Protein AF-A0A8C4LN40-F1 (afdb_monomer)

Organism: Equus asinus (NCBI:txid9793)

Secondary structure (DSSP, 8-state):
-------------------------------PPPPPPPPPPTHHHHHHHHHHHHHHHHHHT------TTSTTSTTS-----------------TT--EEEEEEEEEEEETTTEEEEEEEEEESS-EEEEE-------S--EEEEEE-TTS-EEEEEE-S-HHHHHHHHHHHHHHHSTGGGT---HHHH-----SS-GGGS--HHHHHHHTT-S-SSEEEE-TTTTSSS-TTS-SSEEEETT--HHHHHHHHHHBGGG---EEEEE-TTT--EEEE-PPB--TTTT---HHHHHHHHHHHHT-TT-S-------S-HHHHHHHHHS---

Solvent-accessible surface area (backbone atoms only — not comparable to full-atom values): 21117 Å² total; per-residue (Å²): 133,88,80,91,87,81,93,87,83,90,82,85,90,87,90,85,87,83,87,90,84,83,88,84,90,85,87,87,83,89,83,86,84,84,87,80,86,81,82,85,72,83,66,63,61,62,56,52,51,54,53,51,55,54,54,52,56,59,56,70,76,70,79,79,91,79,79,95,73,77,85,75,70,77,88,77,72,78,91,70,78,97,69,86,76,76,76,80,72,76,91,67,57,55,76,52,46,83,74,46,77,42,72,66,30,27,41,53,40,96,89,73,51,53,32,26,16,38,37,38,34,33,54,79,52,77,48,77,46,80,57,72,74,58,78,93,65,101,67,60,48,71,51,77,46,82,46,97,82,83,45,74,48,40,38,32,30,70,82,51,75,80,60,55,56,58,51,55,51,52,47,53,44,44,76,36,20,69,87,61,81,38,78,60,49,80,78,57,54,64,77,85,67,100,67,67,73,89,67,74,73,50,74,69,62,55,38,41,76,56,62,43,62,51,88,46,34,35,79,37,61,83,26,57,83,27,75,60,21,77,88,51,66,40,66,47,35,40,48,51,87,67,48,70,75,44,51,55,54,26,14,74,39,14,54,77,23,32,43,75,30,59,76,47,55,38,88,84,67,47,53,65,46,63,49,59,46,60,70,65,34,25,70,78,68,52,81,54,73,47,42,55,49,49,54,45,46,58,30,67,49,19,89,84,46,98,70,78,87,84,83,77,89,63,55,69,72,55,49,60,46,59,32,58,42,85,77,129

InterPro domains:
  IPR010569 Myotubularin-like, phosphatase domain [PF06602] (185-323)
  IPR010569 Myotubularin-like, phosphatase domain [PS51339] (197-328)
  IPR011993 PH-like domain superfamily [G3DSA:2.30.29.30] (126-175)
  IPR029021 Protein-tyrosine phosp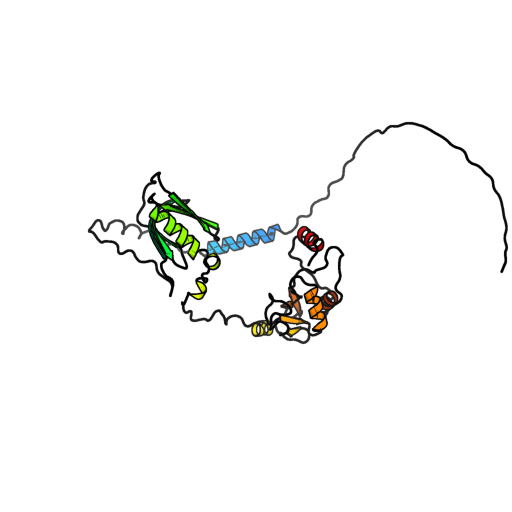hatase-like [SSF52799] (192-315)
  IPR030564 Myotubularin [PTHR10807] (99-323)

Structure (mmCIF, N/CA/C/O backbone):
data_AF-A0A8C4LN40-F1
#
_entry.id   AF-A0A8C4LN40-F1
#
loop_
_atom_site.group_PDB
_atom_site.id
_atom_site.type_symbol
_atom_site.label_atom_id
_atom_site.label_alt_id
_atom_site.label_comp_id
_atom_site.label_asym_id
_atom_site.label_entity_id
_atom_site.label_seq_id
_atom_site.pdbx_PDB_ins_code
_atom_site.Cartn_x
_atom_site.Cartn_y
_atom_site.Cartn_z
_atom_site.occupancy
_atom_site.B_iso_or_equiv
_atom_site.auth_seq_id
_atom_site.auth_comp_id
_atom_site.auth_asym_id
_atom_site.auth_atom_id
_atom_site.pdbx_PDB_model_num
ATOM 1 N N . ALA A 1 1 ? 69.880 31.088 -25.913 1.00 33.72 1 ALA A N 1
ATOM 2 C CA . ALA A 1 1 ? 70.115 31.655 -27.256 1.00 33.72 1 ALA A CA 1
ATOM 3 C C . ALA A 1 1 ? 68.821 32.353 -27.669 1.00 33.72 1 ALA A C 1
ATOM 5 O O . ALA A 1 1 ? 67.781 31.724 -27.558 1.00 33.72 1 ALA A O 1
ATOM 6 N N . GLU A 1 2 ? 68.762 33.684 -27.784 1.00 29.50 2 GLU A N 1
ATOM 7 C CA . GLU A 1 2 ? 69.294 34.508 -28.899 1.00 29.50 2 GLU A CA 1
ATOM 8 C C . GLU A 1 2 ? 68.585 34.209 -30.239 1.00 29.50 2 GLU A C 1
ATOM 10 O O . GLU A 1 2 ? 68.471 33.042 -30.584 1.00 29.50 2 GLU A O 1
ATOM 15 N N . ARG A 1 3 ? 68.104 35.178 -31.043 1.00 29.41 3 ARG A N 1
ATOM 16 C CA . ARG A 1 3 ? 68.112 36.662 -30.959 1.00 29.41 3 ARG A CA 1
ATOM 17 C C . ARG A 1 3 ? 66.987 37.279 -31.833 1.00 29.41 3 ARG A C 1
ATOM 19 O O . ARG A 1 3 ? 66.613 36.678 -32.827 1.00 29.41 3 ARG A O 1
ATOM 26 N N . ALA A 1 4 ? 66.513 38.466 -31.414 1.00 33.53 4 ALA A N 1
ATOM 27 C CA . ALA A 1 4 ? 66.226 39.746 -32.123 1.00 33.53 4 ALA A CA 1
ATOM 28 C C . ALA A 1 4 ? 66.000 39.795 -33.671 1.00 33.53 4 ALA A C 1
ATOM 30 O O . ALA A 1 4 ? 66.519 38.962 -34.393 1.00 33.53 4 ALA A O 1
ATOM 31 N N . ALA A 1 5 ? 65.334 40.794 -34.288 1.00 34.41 5 ALA A N 1
ATOM 32 C CA . ALA A 1 5 ? 64.991 42.191 -33.920 1.00 34.41 5 ALA A CA 1
ATOM 33 C C . ALA A 1 5 ? 63.772 42.712 -34.759 1.00 34.41 5 ALA A C 1
ATOM 35 O O . ALA A 1 5 ? 63.365 42.018 -35.681 1.00 34.41 5 ALA A O 1
ATOM 36 N N . GLY A 1 6 ? 63.169 43.906 -34.577 1.00 28.23 6 GLY A N 1
ATOM 37 C CA . GLY A 1 6 ? 63.338 44.987 -33.581 1.00 28.23 6 GLY A CA 1
ATOM 38 C C . GLY A 1 6 ? 62.654 46.331 -33.976 1.00 28.23 6 GLY A C 1
ATOM 39 O O . GLY A 1 6 ? 62.064 46.409 -35.044 1.00 28.23 6 GLY A O 1
ATOM 40 N N . ALA A 1 7 ? 62.826 47.382 -33.138 1.00 33.41 7 ALA A N 1
ATOM 41 C CA . ALA A 1 7 ? 62.554 48.838 -33.362 1.00 33.41 7 ALA A CA 1
ATOM 42 C C . ALA A 1 7 ? 61.088 49.298 -33.655 1.00 33.41 7 ALA A C 1
ATOM 44 O O . ALA A 1 7 ? 60.352 48.582 -34.306 1.00 33.41 7 ALA A O 1
ATOM 45 N N . ARG A 1 8 ? 60.551 50.489 -33.289 1.00 32.75 8 ARG A N 1
ATOM 46 C CA . ARG A 1 8 ? 60.897 51.725 -32.504 1.00 32.75 8 ARG A CA 1
ATOM 47 C C . ARG A 1 8 ? 59.578 52.584 -32.393 1.00 32.75 8 ARG A C 1
ATOM 49 O O . ARG A 1 8 ? 58.646 52.264 -33.111 1.00 32.75 8 ARG A O 1
ATOM 56 N N . ALA A 1 9 ? 59.365 53.687 -31.640 1.00 32.75 9 ALA A N 1
ATOM 57 C CA . ALA A 1 9 ? 60.050 54.389 -30.531 1.00 32.75 9 ALA A CA 1
ATOM 58 C C . ALA A 1 9 ? 59.203 55.562 -29.919 1.00 32.75 9 ALA A C 1
ATOM 60 O O . ALA A 1 9 ? 58.767 56.418 -30.676 1.00 32.75 9 ALA A O 1
ATOM 61 N N . ARG A 1 10 ? 59.206 55.720 -28.571 1.00 34.06 10 ARG A N 1
ATOM 62 C CA . ARG A 1 10 ? 58.998 56.972 -27.752 1.00 34.06 10 ARG A CA 1
ATOM 63 C C . ARG A 1 10 ? 57.575 57.601 -27.655 1.00 34.06 10 ARG A C 1
ATOM 65 O O . ARG A 1 10 ? 56.869 57.648 -28.645 1.00 34.06 10 ARG A O 1
ATOM 72 N N . GLY A 1 11 ? 57.140 58.187 -26.516 1.00 28.42 11 GLY A N 1
ATOM 73 C CA . GLY A 1 11 ? 57.722 58.239 -25.148 1.00 28.42 11 GLY A CA 1
ATOM 74 C C . GLY A 1 11 ? 57.087 59.271 -24.160 1.00 28.42 11 GLY A C 1
ATOM 75 O O . GLY A 1 11 ? 56.208 60.019 -24.561 1.00 28.42 11 GLY A O 1
ATOM 76 N N . ARG A 1 12 ? 57.636 59.354 -22.917 1.00 31.25 12 ARG A N 1
ATOM 77 C CA . ARG A 1 12 ? 57.412 60.329 -21.782 1.00 31.25 12 ARG A CA 1
ATOM 78 C C . ARG A 1 12 ? 56.063 60.225 -21.004 1.00 31.25 12 ARG A C 1
ATOM 80 O O . ARG A 1 12 ? 55.017 60.221 -21.624 1.00 31.25 12 ARG A O 1
ATOM 87 N N . ARG A 1 13 ? 56.046 59.918 -19.681 1.00 30.92 13 ARG A N 1
ATOM 88 C CA . ARG A 1 13 ? 56.282 60.736 -18.431 1.00 30.92 13 ARG A CA 1
ATOM 89 C C . ARG A 1 13 ? 55.153 61.761 -18.142 1.00 30.92 13 ARG A C 1
ATOM 91 O O . ARG A 1 13 ? 54.770 62.433 -19.083 1.00 30.92 13 ARG A O 1
ATOM 98 N N . ALA A 1 14 ? 54.651 62.016 -16.916 1.00 31.58 14 ALA A N 1
ATOM 99 C CA . ALA A 1 14 ? 54.877 61.490 -15.545 1.00 31.58 14 ALA A CA 1
ATOM 100 C C . ALA A 1 14 ? 53.640 61.789 -14.624 1.00 31.58 14 ALA A C 1
ATOM 102 O O . ALA A 1 14 ? 52.618 62.232 -15.134 1.00 31.58 14 ALA A O 1
ATOM 103 N N . ALA A 1 15 ? 53.704 61.527 -13.304 1.00 34.00 15 ALA A N 1
ATOM 104 C CA . ALA A 1 15 ? 52.551 61.462 -12.373 1.00 34.00 15 ALA A CA 1
ATOM 105 C C . ALA A 1 15 ? 52.257 62.725 -11.511 1.00 34.00 15 ALA A C 1
ATOM 107 O O . ALA A 1 15 ? 53.152 63.536 -11.289 1.00 34.00 15 ALA A O 1
ATOM 108 N N . GLY A 1 16 ? 51.034 62.812 -10.947 1.00 28.12 16 GLY A N 1
ATOM 109 C CA . GLY A 1 16 ? 50.615 63.741 -9.870 1.00 28.12 16 GLY A CA 1
ATOM 110 C C . GLY A 1 16 ? 49.079 63.819 -9.666 1.00 28.12 16 GLY A C 1
ATOM 111 O O . GLY A 1 16 ? 48.349 63.836 -10.650 1.00 28.12 16 GLY A O 1
ATOM 112 N N . GLY A 1 17 ? 48.584 63.845 -8.414 1.00 26.86 17 GLY A N 1
ATOM 113 C CA . GLY A 1 17 ? 47.175 64.165 -8.041 1.00 26.86 17 GLY A CA 1
ATOM 114 C C . GLY A 1 17 ? 47.041 65.600 -7.476 1.00 26.86 17 GLY A C 1
ATOM 115 O O . GLY A 1 17 ? 47.965 66.374 -7.731 1.00 26.86 17 GLY A O 1
ATOM 116 N N . PRO A 1 18 ? 46.024 65.975 -6.649 1.00 47.69 18 PRO A N 1
ATOM 117 C CA . PRO A 1 18 ? 44.868 65.207 -6.132 1.00 47.69 18 PRO A CA 1
ATOM 118 C C . PRO A 1 18 ? 43.502 65.993 -6.061 1.00 47.69 18 PRO A C 1
ATOM 120 O O . PRO A 1 18 ? 43.380 67.107 -6.554 1.00 47.69 18 PRO A O 1
ATOM 123 N N . SER A 1 19 ? 42.512 65.422 -5.342 1.00 31.72 19 SER A N 1
ATOM 124 C CA . SER A 1 19 ? 41.405 66.058 -4.556 1.00 31.72 19 SER A CA 1
ATOM 125 C C . SER A 1 19 ? 40.190 66.796 -5.186 1.00 31.72 19 SER A C 1
ATOM 127 O O . SER A 1 19 ? 40.327 67.887 -5.720 1.00 31.72 19 SER A O 1
ATOM 129 N N . GLY A 1 20 ? 38.975 66.305 -4.847 1.00 28.53 20 GLY A N 1
ATOM 130 C CA . GLY A 1 20 ? 37.938 67.093 -4.129 1.00 28.53 20 GLY A CA 1
ATOM 131 C C . GLY A 1 20 ? 36.623 67.495 -4.841 1.00 28.53 20 GLY A C 1
ATOM 132 O O . GLY A 1 20 ? 36.661 68.280 -5.779 1.00 28.53 20 GLY A O 1
ATOM 133 N N . GLY A 1 21 ? 35.452 67.092 -4.296 1.00 27.97 21 GLY A N 1
ATOM 134 C CA . GLY A 1 21 ? 34.179 67.836 -4.477 1.00 27.97 21 GLY A CA 1
ATOM 135 C C . GLY A 1 21 ? 32.838 67.062 -4.552 1.00 27.97 21 GLY A C 1
ATOM 136 O O . GLY A 1 21 ? 32.517 66.517 -5.597 1.00 27.97 21 GLY A O 1
ATOM 137 N N . GLY A 1 22 ? 32.016 67.146 -3.490 1.00 28.09 22 GLY A N 1
ATOM 138 C CA . GLY A 1 22 ? 30.570 67.490 -3.551 1.00 28.09 22 GLY A CA 1
ATOM 139 C C . GLY A 1 22 ? 29.484 66.521 -4.087 1.00 28.09 22 GLY A C 1
ATOM 140 O O . GLY A 1 22 ? 29.407 66.237 -5.274 1.00 28.09 22 GLY A O 1
ATOM 141 N N . GLU A 1 23 ? 28.543 66.167 -3.200 1.00 29.08 23 GLU A N 1
ATOM 142 C CA . GLU A 1 23 ? 27.146 65.699 -3.425 1.00 29.08 23 GLU A CA 1
ATOM 143 C C . GLU A 1 23 ? 26.224 66.730 -4.161 1.00 29.08 23 GLU A C 1
ATOM 145 O O . GLU A 1 23 ? 26.713 67.830 -4.429 1.00 29.08 23 GLU A O 1
ATOM 150 N N . PRO A 1 24 ? 24.894 66.501 -4.428 1.00 41.94 24 PRO A N 1
ATOM 151 C CA . PRO A 1 24 ? 23.999 65.375 -4.052 1.00 41.94 24 PRO A CA 1
ATOM 152 C C . PRO A 1 24 ? 23.061 64.802 -5.158 1.00 41.94 24 PRO A C 1
ATOM 154 O O . PRO A 1 24 ? 22.922 65.314 -6.267 1.00 41.94 24 PRO A O 1
ATOM 157 N N . HIS A 1 25 ? 22.302 63.759 -4.786 1.00 35.12 25 HIS A N 1
ATOM 158 C CA . HIS A 1 25 ? 21.148 63.205 -5.517 1.00 35.12 25 HIS A CA 1
ATOM 159 C C . HIS A 1 25 ? 20.005 64.203 -5.825 1.00 35.12 25 HIS A C 1
ATOM 161 O O . HIS A 1 25 ? 19.623 65.019 -4.985 1.00 35.12 25 HIS A O 1
ATOM 167 N N . ARG A 1 26 ? 19.289 63.980 -6.944 1.00 28.06 26 ARG A N 1
ATOM 168 C CA . ARG A 1 26 ? 17.900 64.451 -7.148 1.00 28.06 26 ARG A CA 1
ATOM 169 C C . ARG A 1 26 ? 17.032 63.370 -7.821 1.00 28.06 26 ARG A C 1
ATOM 171 O O . ARG A 1 26 ? 17.510 62.630 -8.672 1.00 28.06 26 ARG A O 1
ATOM 178 N N . ARG A 1 27 ? 15.769 63.239 -7.388 1.00 30.16 27 ARG A N 1
ATOM 179 C CA . ARG A 1 27 ? 14.803 62.178 -7.778 1.00 30.16 27 ARG A CA 1
ATOM 180 C C . ARG A 1 27 ? 13.883 62.572 -8.954 1.00 30.16 27 ARG A C 1
ATOM 182 O O . ARG A 1 27 ? 13.639 63.760 -9.137 1.00 30.16 27 ARG A O 1
ATOM 189 N N . ARG A 1 28 ? 13.199 61.539 -9.494 1.00 26.81 28 ARG A N 1
ATOM 190 C CA . ARG A 1 28 ? 11.907 61.484 -10.248 1.00 26.81 28 ARG A CA 1
ATOM 191 C C . ARG A 1 28 ? 11.988 61.468 -11.789 1.00 26.81 28 ARG A C 1
ATOM 193 O O . ARG A 1 28 ? 12.941 62.026 -12.317 1.00 26.81 28 ARG A O 1
ATOM 200 N N . PRO A 1 29 ? 10.942 60.961 -12.496 1.00 28.97 29 PRO A N 1
ATOM 201 C CA . PRO A 1 29 ? 9.777 60.159 -12.053 1.00 28.97 29 PRO A CA 1
ATOM 202 C C . PRO A 1 29 ? 9.617 58.811 -12.806 1.00 28.97 29 PRO A C 1
ATOM 204 O O . PRO A 1 29 ? 10.386 58.489 -13.703 1.00 28.97 29 PRO A O 1
ATOM 207 N N . ALA A 1 30 ? 8.599 58.026 -12.434 1.00 35.84 30 ALA A N 1
ATOM 208 C CA . ALA A 1 30 ? 8.183 56.807 -13.141 1.00 35.84 30 ALA A CA 1
ATOM 209 C C . ALA A 1 30 ? 7.245 57.105 -14.332 1.00 35.84 30 ALA A C 1
ATOM 211 O O . ALA A 1 30 ? 6.552 58.123 -14.325 1.00 35.84 30 ALA A O 1
ATOM 212 N N . ALA A 1 31 ? 7.173 56.180 -15.296 1.00 27.61 31 ALA A N 1
ATOM 213 C CA . ALA A 1 31 ? 6.197 56.156 -16.392 1.00 27.61 31 ALA A CA 1
ATOM 214 C C . ALA A 1 31 ? 5.653 54.724 -16.608 1.00 27.61 31 ALA A C 1
ATOM 216 O O . ALA A 1 31 ? 6.280 53.753 -16.186 1.00 27.61 31 ALA A O 1
ATOM 217 N N . GLN A 1 32 ? 4.456 54.614 -17.192 1.00 25.48 32 GLN A N 1
ATOM 218 C CA . GLN A 1 32 ? 3.588 53.424 -17.154 1.00 25.48 32 GLN A CA 1
ATOM 219 C C . GLN A 1 32 ? 4.034 52.236 -18.030 1.00 25.48 32 GLN A C 1
ATOM 221 O O . GLN A 1 32 ? 4.654 52.411 -19.076 1.00 25.48 32 GLN A O 1
ATOM 226 N N . GLN A 1 33 ? 3.611 51.028 -17.635 1.00 25.55 33 GLN A N 1
ATOM 227 C CA . GLN A 1 33 ? 3.513 49.857 -18.518 1.00 25.55 33 GLN A CA 1
ATOM 228 C C . GLN A 1 33 ? 2.152 49.839 -19.243 1.00 25.55 33 GLN A C 1
ATOM 230 O O . GLN A 1 33 ? 1.148 50.198 -18.621 1.00 25.55 33 GLN A O 1
ATOM 235 N N . PRO A 1 34 ? 2.077 49.373 -20.504 1.00 26.47 34 PRO A N 1
ATOM 236 C CA . PRO A 1 34 ? 0.819 48.997 -21.143 1.00 26.47 34 PRO A CA 1
ATOM 237 C C . PRO A 1 34 ? 0.378 47.576 -20.741 1.00 26.47 34 PRO A C 1
ATOM 239 O O . PRO A 1 34 ? 1.196 46.706 -20.440 1.00 26.47 34 PRO A O 1
ATOM 242 N N . SER A 1 35 ? -0.935 47.358 -20.743 1.00 27.12 35 SER A N 1
ATOM 243 C CA . SER A 1 35 ? -1.618 46.117 -20.357 1.00 27.12 35 SER A CA 1
ATOM 244 C C . SER A 1 35 ? -1.491 44.994 -21.393 1.00 27.12 35 SER A C 1
ATOM 246 O O . SER A 1 35 ? -1.598 45.248 -22.590 1.00 27.12 35 SER A O 1
ATOM 248 N N . VAL A 1 36 ? -1.368 43.748 -20.924 1.00 30.14 36 VAL A N 1
ATOM 249 C CA . VAL A 1 36 ? -1.435 42.530 -21.751 1.00 30.14 36 VAL A CA 1
ATOM 250 C C . VAL A 1 36 ? -2.828 41.907 -21.635 1.00 30.14 36 VAL A C 1
ATOM 252 O O . VAL A 1 36 ? -3.332 41.713 -20.528 1.00 30.14 36 VAL A O 1
ATOM 255 N N . GLU A 1 37 ? -3.445 41.595 -22.773 1.00 28.11 37 GLU A N 1
ATOM 256 C CA . GLU A 1 37 ? -4.731 40.893 -22.845 1.00 28.11 37 GLU A CA 1
ATOM 257 C C . GLU A 1 37 ? -4.604 39.459 -22.309 1.00 28.11 37 GLU A C 1
ATOM 259 O O . GLU A 1 37 ? -3.636 38.751 -22.590 1.00 28.11 37 GLU A O 1
ATOM 264 N N . THR A 1 38 ? -5.588 39.017 -21.525 1.00 29.48 38 THR A N 1
ATOM 265 C CA . THR A 1 38 ? -5.612 37.662 -20.956 1.00 29.48 38 THR A CA 1
ATOM 266 C C . THR A 1 38 ? -6.440 36.752 -21.859 1.00 29.48 38 THR A C 1
ATOM 268 O O . THR A 1 38 ? -7.636 36.980 -22.012 1.00 29.48 38 THR A O 1
ATOM 271 N N . LEU A 1 39 ? -5.826 35.716 -22.444 1.00 31.33 39 LEU A N 1
ATOM 272 C CA . LEU A 1 39 ? -6.581 34.619 -23.057 1.00 31.33 39 LEU A CA 1
ATOM 273 C C . LEU A 1 39 ? -7.126 33.699 -21.957 1.00 31.33 39 LEU A C 1
ATOM 275 O O . LEU A 1 39 ? -6.358 33.180 -21.145 1.00 31.33 39 LEU A O 1
ATOM 279 N N . ASP A 1 40 ? -8.438 33.468 -21.970 1.00 31.34 40 ASP A N 1
ATOM 280 C CA . ASP A 1 40 ? -9.097 32.534 -21.059 1.00 31.34 40 ASP A CA 1
ATOM 281 C C . ASP A 1 40 ? -8.666 31.078 -21.297 1.00 31.34 40 ASP A C 1
ATOM 283 O O . ASP A 1 40 ? -8.500 30.614 -22.428 1.00 31.34 40 ASP A O 1
ATOM 287 N N . SER A 1 41 ? -8.515 30.337 -20.197 1.00 36.53 41 SER A N 1
ATOM 288 C CA . SER A 1 41 ? -8.073 28.939 -20.185 1.00 36.53 41 SER A CA 1
ATOM 289 C C . SER A 1 41 ? -9.268 27.985 -20.000 1.00 36.53 41 SER A C 1
ATOM 291 O O . SER A 1 41 ? -10.140 28.258 -19.172 1.00 36.53 41 SER A O 1
ATOM 293 N N . PRO A 1 42 ? -9.351 26.845 -20.718 1.00 40.47 42 PRO A N 1
ATOM 294 C CA . PRO A 1 42 ? -10.578 26.042 -20.826 1.00 40.47 42 PRO A CA 1
ATOM 295 C C . PRO A 1 42 ? -10.890 25.136 -19.613 1.00 40.47 42 PRO A C 1
ATOM 297 O O . PRO A 1 42 ? -11.583 24.127 -19.748 1.00 40.47 42 PRO A O 1
ATOM 300 N N . THR A 1 43 ? -10.429 25.476 -18.407 1.00 49.44 43 THR A N 1
ATOM 301 C CA . THR A 1 43 ? -10.609 24.666 -17.185 1.00 49.44 43 THR A CA 1
ATOM 302 C C . THR A 1 43 ? -12.013 24.730 -16.572 1.00 49.44 43 THR A C 1
ATOM 304 O O . THR A 1 43 ? -12.383 23.822 -15.828 1.00 49.44 43 THR A O 1
ATOM 307 N N . GLY A 1 44 ? -12.828 25.742 -16.895 1.00 44.94 44 GLY A N 1
ATOM 308 C CA . GLY A 1 44 ? -14.192 25.871 -16.357 1.00 44.94 44 GLY A CA 1
ATOM 309 C C . GLY A 1 44 ? -15.176 24.805 -16.865 1.00 44.94 44 GLY A C 1
ATOM 310 O O . GLY A 1 44 ? -15.984 24.286 -16.097 1.00 44.94 44 GLY A O 1
ATOM 311 N N . SER A 1 45 ? -15.074 24.430 -18.144 1.00 52.00 45 SER A N 1
ATOM 312 C CA . SER A 1 45 ? -16.021 23.515 -18.807 1.00 52.00 45 SER A CA 1
ATOM 313 C C . SER A 1 45 ? -16.010 22.096 -18.218 1.00 52.00 45 SER A C 1
ATOM 315 O O . SER A 1 45 ? -17.064 21.512 -17.968 1.00 52.00 45 SER A O 1
ATOM 317 N N . HIS A 1 46 ? -14.820 21.564 -17.926 1.00 52.81 46 HIS A N 1
ATOM 318 C CA . HIS A 1 46 ? -14.638 20.222 -17.370 1.00 52.81 46 HIS A CA 1
ATOM 319 C C . HIS A 1 46 ? -15.171 20.106 -15.930 1.00 52.81 46 HIS A C 1
ATOM 321 O O . HIS A 1 46 ? -15.763 19.094 -15.558 1.00 52.81 46 HIS A O 1
ATOM 327 N N . VAL A 1 47 ? -15.011 21.159 -15.120 1.00 61.69 47 VAL A N 1
ATOM 328 C CA . VAL A 1 47 ? -15.526 21.193 -13.741 1.00 61.69 47 VAL A CA 1
ATOM 329 C C . VAL A 1 47 ? -17.056 21.232 -13.728 1.00 61.69 47 VAL A C 1
ATOM 331 O O . VAL A 1 47 ? -17.676 20.531 -12.927 1.00 61.69 47 VAL A O 1
ATOM 334 N N . GLU A 1 48 ? -17.676 22.003 -14.624 1.00 53.75 48 GLU A N 1
ATOM 335 C CA . GLU A 1 48 ? -19.137 22.110 -14.683 1.00 53.75 48 GLU A CA 1
ATOM 336 C C . GLU A 1 48 ? -19.794 20.834 -15.229 1.00 53.75 48 GLU A C 1
ATOM 338 O O . GLU A 1 48 ? -20.815 20.391 -14.699 1.00 53.75 48 GLU A O 1
ATOM 343 N N . TRP A 1 49 ? -19.158 20.171 -16.201 1.00 61.31 49 TRP A N 1
ATOM 344 C CA . TRP A 1 49 ? -19.584 18.857 -16.691 1.00 61.31 49 TRP A CA 1
ATOM 345 C C . TRP A 1 49 ? -19.592 17.796 -15.575 1.00 61.31 49 TRP A C 1
ATOM 347 O O . TRP A 1 49 ? -20.584 17.086 -15.395 1.00 61.31 49 TRP A O 1
ATOM 357 N N . CYS A 1 50 ? -18.544 17.748 -14.742 1.00 52.94 50 CYS A N 1
ATOM 358 C CA . CYS A 1 50 ? -18.486 16.844 -13.589 1.00 52.94 50 CYS A CA 1
ATOM 359 C C . CYS A 1 50 ? -19.602 17.104 -12.559 1.00 52.94 50 CYS A C 1
ATOM 361 O O . CYS A 1 50 ? -20.175 16.152 -12.026 1.00 52.94 50 CYS A O 1
ATOM 363 N N . LYS A 1 51 ? -19.960 18.371 -12.290 1.00 60.00 51 LYS A N 1
ATOM 364 C CA . LYS A 1 51 ? -21.091 18.702 -11.398 1.00 60.00 51 LYS A CA 1
ATOM 365 C C . LYS A 1 51 ? -22.425 18.214 -11.966 1.00 60.00 51 LYS A C 1
ATOM 367 O O . LYS A 1 51 ? -23.226 17.641 -11.228 1.00 60.00 51 LYS A O 1
ATOM 372 N N . GLN A 1 52 ? -22.654 18.414 -13.266 1.00 61.19 52 GLN A N 1
ATOM 373 C CA . GLN A 1 52 ? -23.881 17.975 -13.939 1.00 61.19 52 GLN A CA 1
ATOM 374 C C . GLN A 1 52 ? -24.030 16.447 -13.906 1.00 61.19 52 GLN A C 1
ATOM 376 O O . GLN A 1 52 ? -25.121 15.950 -13.627 1.00 61.19 52 GLN A O 1
ATOM 381 N N . LEU A 1 53 ? -22.934 15.700 -14.085 1.00 59.66 53 LEU A N 1
ATOM 382 C CA . LEU A 1 53 ? -22.932 14.236 -14.003 1.00 59.66 53 LEU A CA 1
ATOM 383 C C . LEU A 1 53 ? -23.310 13.723 -12.596 1.00 59.66 53 LEU A C 1
ATOM 385 O O . LEU A 1 53 ? -24.099 12.783 -12.461 1.00 59.66 53 LEU A O 1
ATOM 389 N N . ILE A 1 54 ? -22.809 14.374 -11.539 1.00 59.00 54 ILE A N 1
ATOM 390 C CA . ILE A 1 54 ? -23.156 14.051 -10.143 1.00 59.00 54 ILE A CA 1
ATOM 391 C C . ILE A 1 54 ? -24.637 14.365 -9.861 1.00 59.00 54 ILE A C 1
ATOM 393 O O . ILE A 1 54 ? -25.350 13.527 -9.306 1.00 59.00 54 ILE A O 1
ATOM 397 N N . ALA A 1 55 ? -25.131 15.531 -10.290 1.00 56.16 55 ALA A N 1
ATOM 398 C CA . ALA A 1 55 ? -26.527 15.935 -10.096 1.00 56.16 55 ALA A CA 1
ATOM 399 C C . ALA A 1 55 ? -27.526 15.023 -10.841 1.00 56.16 55 ALA A C 1
ATOM 401 O O . ALA A 1 55 ? -28.571 14.659 -10.288 1.00 56.16 55 ALA A O 1
ATOM 402 N N . ALA A 1 56 ? -27.189 14.603 -12.065 1.00 51.09 56 ALA A N 1
ATOM 403 C CA . ALA A 1 56 ? -27.978 13.648 -12.842 1.00 51.09 56 ALA A CA 1
ATOM 404 C C . ALA A 1 56 ? -28.029 12.264 -12.170 1.00 51.09 56 ALA A C 1
ATOM 406 O O . ALA A 1 56 ? -29.097 11.656 -12.085 1.00 51.09 56 ALA A O 1
ATOM 407 N N . THR A 1 57 ? -26.902 11.802 -11.617 1.00 54.19 57 THR A N 1
ATOM 408 C CA . THR A 1 57 ? -26.825 10.525 -10.888 1.00 54.19 57 THR A CA 1
ATOM 409 C C . THR A 1 57 ? -27.750 10.525 -9.668 1.00 54.19 57 THR A C 1
ATOM 411 O O . THR A 1 57 ? -28.543 9.598 -9.506 1.00 54.19 57 THR A O 1
ATOM 414 N N . ILE A 1 58 ? -27.722 11.587 -8.854 1.00 44.94 58 ILE A N 1
ATOM 415 C CA . ILE A 1 58 ? -28.583 11.723 -7.664 1.00 44.94 58 ILE A CA 1
ATOM 416 C C . ILE A 1 58 ? -30.068 11.792 -8.056 1.00 44.94 58 ILE A C 1
ATOM 418 O O . ILE A 1 58 ? -30.897 11.122 -7.443 1.00 44.94 58 ILE A O 1
ATOM 422 N N . SER A 1 59 ? -30.406 12.532 -9.117 1.00 44.38 59 SER A N 1
ATOM 423 C CA . SER A 1 59 ? -31.794 12.646 -9.595 1.00 44.38 59 SER A CA 1
ATOM 424 C C . SER A 1 59 ? -32.351 11.318 -10.129 1.00 44.38 59 SER A C 1
ATOM 426 O O . SER A 1 59 ? -33.542 11.052 -9.985 1.00 44.38 59 SER A O 1
ATOM 428 N N . SER A 1 60 ? -31.503 10.450 -10.695 1.00 44.50 60 SER A N 1
ATOM 429 C CA . SER A 1 60 ? -31.926 9.138 -11.213 1.00 44.50 60 SER A CA 1
ATOM 430 C C . SER A 1 60 ? -32.311 8.118 -10.131 1.00 44.50 60 SER A C 1
ATOM 432 O O . SER A 1 60 ? -33.029 7.165 -10.424 1.00 44.50 60 SER A O 1
ATOM 434 N N . GLN A 1 61 ? -31.874 8.314 -8.880 1.00 42.50 61 GLN A N 1
ATOM 435 C CA . GLN A 1 61 ? -32.137 7.387 -7.769 1.00 42.50 61 GLN A CA 1
ATOM 436 C C . GLN A 1 61 ? -33.389 7.744 -6.950 1.00 42.50 61 GLN A C 1
ATOM 438 O O . GLN A 1 61 ? -33.751 7.008 -6.035 1.00 42.50 61 GLN A O 1
ATOM 443 N N . ILE A 1 62 ? -34.067 8.852 -7.275 1.00 42.75 62 ILE A N 1
ATOM 444 C CA . ILE A 1 62 ? -35.256 9.337 -6.558 1.00 42.75 62 ILE A CA 1
ATOM 445 C C . ILE A 1 62 ? -36.403 9.569 -7.554 1.00 42.75 62 ILE A C 1
ATOM 447 O O . ILE A 1 62 ? -36.895 10.682 -7.732 1.00 42.75 62 ILE A O 1
ATOM 451 N N . SER A 1 63 ? -36.848 8.497 -8.216 1.00 30.98 63 SER A N 1
ATOM 452 C CA . SER A 1 63 ? -38.094 8.503 -8.989 1.00 30.98 63 SER A CA 1
ATOM 453 C C . SER A 1 63 ? -38.908 7.237 -8.726 1.00 30.98 63 SER A C 1
ATOM 455 O O . SER A 1 63 ? -38.624 6.160 -9.241 1.00 30.98 63 SER A O 1
ATOM 457 N N . GLY A 1 64 ? -39.918 7.386 -7.873 1.00 33.69 64 GLY A N 1
ATOM 458 C CA . GLY A 1 64 ? -40.876 6.350 -7.502 1.00 33.69 64 GLY A CA 1
ATOM 459 C C . GLY A 1 64 ? -41.895 6.942 -6.524 1.00 33.69 64 GLY A C 1
ATOM 460 O O . GLY A 1 64 ? -41.507 7.299 -5.411 1.00 33.69 64 GLY A O 1
ATOM 461 N N . PRO A 1 65 ? -43.171 7.124 -6.910 1.00 33.28 65 PRO A N 1
ATOM 462 C CA . PRO A 1 65 ? -44.151 7.773 -6.049 1.00 33.28 65 PRO A CA 1
ATOM 463 C C . PRO A 1 65 ? -44.638 6.809 -4.962 1.00 33.28 65 PRO A C 1
ATOM 465 O O . PRO A 1 65 ? -45.279 5.803 -5.258 1.00 33.28 65 PRO A O 1
ATOM 468 N N . VAL A 1 66 ? -44.382 7.137 -3.694 1.00 31.19 66 VAL A N 1
ATOM 469 C CA . VAL A 1 66 ? -45.004 6.452 -2.550 1.00 31.19 66 VAL A CA 1
ATOM 470 C C . VAL A 1 66 ? -46.195 7.283 -2.079 1.00 31.19 66 VAL A C 1
ATOM 472 O O . VAL A 1 66 ? -46.038 8.386 -1.558 1.00 31.19 66 VAL A O 1
ATOM 475 N N . THR A 1 67 ? -47.400 6.761 -2.294 1.00 32.34 67 THR A N 1
ATOM 476 C CA . THR A 1 67 ? -48.669 7.416 -1.951 1.00 32.34 67 THR A CA 1
ATOM 477 C C . THR A 1 67 ? -48.887 7.492 -0.438 1.00 32.34 67 THR A C 1
ATOM 479 O O . THR A 1 67 ? -48.828 6.485 0.270 1.00 32.34 67 THR A O 1
ATOM 482 N N . SER A 1 68 ? -49.183 8.692 0.060 1.00 37.06 68 SER A N 1
ATOM 483 C CA . SER A 1 68 ? -49.316 8.991 1.491 1.00 37.06 68 SER A CA 1
ATOM 484 C C . SER A 1 68 ? -50.713 8.669 2.051 1.00 37.06 68 SER A C 1
ATOM 486 O O . SER A 1 68 ? -51.463 9.588 2.370 1.00 37.06 68 SER A O 1
ATOM 488 N N . GLU A 1 69 ? -51.053 7.386 2.233 1.00 30.48 69 GLU A N 1
ATOM 489 C CA . GLU A 1 69 ? -52.321 6.998 2.900 1.00 30.48 69 GLU A CA 1
ATOM 490 C C . GLU A 1 69 ? -52.198 5.996 4.069 1.00 30.48 69 GLU A C 1
ATOM 492 O O . GLU A 1 69 ? -53.088 5.947 4.917 1.00 30.48 69 GLU A O 1
ATOM 497 N N . ASN A 1 70 ? -51.086 5.262 4.223 1.00 31.11 70 ASN A N 1
ATOM 498 C CA . ASN A 1 70 ? -50.998 4.195 5.242 1.00 31.11 70 ASN A CA 1
ATOM 499 C C . ASN A 1 70 ? -50.370 4.588 6.598 1.00 31.11 70 ASN A C 1
ATOM 501 O O . ASN A 1 70 ? -50.384 3.783 7.524 1.00 31.11 70 ASN A O 1
ATOM 505 N N . VAL A 1 71 ? -49.863 5.814 6.774 1.00 32.78 71 VAL A N 1
ATOM 506 C CA . VAL A 1 71 ? -49.118 6.216 7.996 1.00 32.78 71 VAL A CA 1
ATOM 507 C C . VAL A 1 71 ? -50.030 6.480 9.216 1.00 32.78 71 VAL A C 1
ATOM 509 O O . VAL A 1 71 ? -49.557 6.594 10.344 1.00 32.78 71 VAL A O 1
ATOM 512 N N . SER A 1 72 ? -51.354 6.556 9.034 1.00 33.59 72 SER A N 1
ATOM 513 C CA . SER A 1 72 ? -52.269 7.048 10.079 1.00 33.59 72 SER A CA 1
ATOM 514 C C . SER A 1 72 ? -52.900 5.981 10.994 1.00 33.59 72 SER A C 1
ATOM 516 O O . SER A 1 72 ? -53.640 6.360 11.905 1.00 33.59 72 SER A O 1
ATOM 518 N N . ARG A 1 73 ? -52.674 4.673 10.782 1.00 29.56 73 ARG A N 1
ATOM 519 C CA . ARG A 1 73 ? -53.391 3.616 11.537 1.00 29.56 73 ARG A CA 1
ATOM 520 C C . ARG A 1 73 ? -52.698 3.088 12.797 1.00 29.56 73 ARG A C 1
ATOM 522 O O . ARG A 1 73 ? -53.407 2.669 13.708 1.00 29.56 73 ARG A O 1
ATOM 529 N N . ASP A 1 74 ? -51.377 3.208 12.919 1.00 27.58 74 ASP A N 1
ATOM 530 C CA . ASP A 1 74 ? -50.635 2.566 14.022 1.00 27.58 74 ASP A CA 1
ATOM 531 C C . ASP A 1 74 ? -50.442 3.447 15.274 1.00 27.58 74 ASP A C 1
ATOM 533 O O . ASP A 1 74 ? -49.953 2.985 16.301 1.00 27.58 74 ASP A O 1
ATOM 537 N N . TYR A 1 75 ? -50.905 4.703 15.258 1.00 31.92 75 TYR A N 1
ATOM 538 C CA . TYR A 1 75 ? -50.819 5.617 16.412 1.00 31.92 75 TYR A CA 1
ATOM 539 C C . TYR A 1 75 ? -51.908 5.417 17.491 1.00 31.92 75 TYR A C 1
ATOM 541 O O . TYR A 1 75 ? -52.045 6.248 18.392 1.00 31.92 75 TYR A O 1
ATOM 549 N N . LYS A 1 76 ? -52.686 4.324 17.438 1.00 35.53 76 LYS A N 1
ATOM 550 C CA . LYS A 1 76 ? -53.682 3.961 18.468 1.00 35.53 76 LYS A CA 1
ATOM 55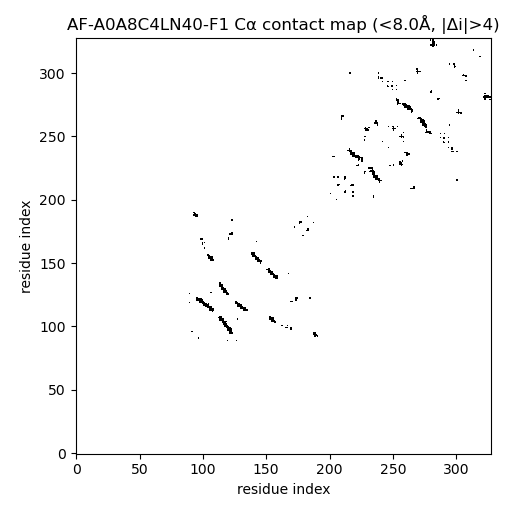1 C C . LYS A 1 76 ? -53.735 2.457 18.769 1.00 35.53 76 LYS A C 1
ATOM 553 O O . LYS A 1 76 ? -54.764 1.813 18.588 1.00 35.53 76 LYS A O 1
ATOM 558 N N . ALA A 1 77 ? -52.658 1.928 19.341 1.00 29.44 77 ALA A N 1
ATOM 559 C CA . ALA A 1 77 ? -52.704 0.712 20.153 1.00 29.44 77 ALA A CA 1
ATOM 560 C C . ALA A 1 77 ? -51.687 0.798 21.306 1.00 29.44 77 ALA A C 1
ATOM 562 O O . ALA A 1 77 ? -50.662 1.461 21.177 1.00 29.44 77 ALA A O 1
ATOM 563 N N . LEU A 1 78 ? -51.971 0.107 22.417 1.00 33.00 78 LEU A N 1
ATOM 564 C CA . LEU A 1 78 ? -51.058 -0.121 23.550 1.00 33.00 78 LEU A CA 1
ATOM 565 C C . LEU A 1 78 ? -50.722 1.100 24.439 1.00 33.00 78 LEU A C 1
ATOM 567 O O . LEU A 1 78 ? -49.571 1.364 24.778 1.00 33.00 78 LEU A O 1
ATOM 571 N N . ARG A 1 79 ? -51.766 1.712 25.018 1.00 40.91 79 ARG A N 1
ATOM 572 C CA . ARG A 1 79 ? -51.815 1.668 26.491 1.00 40.91 79 ARG A CA 1
ATOM 573 C C . ARG A 1 79 ? -52.265 0.258 26.852 1.00 40.91 79 ARG A C 1
ATOM 575 O O . ARG A 1 79 ? -53.430 -0.030 26.624 1.00 40.91 79 ARG A O 1
ATOM 582 N N . ASP A 1 80 ? -51.365 -0.581 27.357 1.00 29.00 80 ASP A N 1
ATOM 583 C CA . ASP A 1 80 ? -51.698 -1.627 28.332 1.00 29.00 80 ASP A CA 1
ATOM 584 C C . ASP A 1 80 ? -50.452 -2.368 28.833 1.00 29.00 80 ASP A C 1
ATOM 586 O O . ASP A 1 80 ? -49.562 -2.707 28.059 1.00 29.00 80 ASP A O 1
ATOM 590 N N . GLY A 1 81 ? -50.449 -2.650 30.140 1.00 30.09 81 GLY A N 1
ATOM 591 C CA . GLY A 1 81 ? -49.815 -3.820 30.755 1.00 30.09 81 GLY A CA 1
ATOM 592 C C . GLY A 1 81 ? -48.301 -4.023 30.616 1.00 30.09 81 GLY A C 1
ATOM 593 O O . GLY A 1 81 ? -47.824 -4.564 29.624 1.00 30.09 81 GLY A O 1
ATOM 594 N N . ASN A 1 82 ? -47.582 -3.752 31.713 1.00 37.16 82 ASN A N 1
ATOM 595 C CA . ASN A 1 82 ? -46.321 -4.386 32.133 1.00 37.16 82 ASN A CA 1
ATOM 596 C C . ASN A 1 82 ? -45.807 -5.539 31.242 1.00 37.16 82 ASN A C 1
ATOM 598 O O . ASN A 1 82 ? -46.076 -6.715 31.500 1.00 37.16 82 ASN A O 1
ATOM 602 N N . LYS A 1 83 ? -44.944 -5.214 30.278 1.00 29.75 83 LYS A N 1
ATOM 603 C CA . LYS A 1 83 ? -43.922 -6.143 29.791 1.00 29.75 83 LYS A CA 1
ATOM 604 C C . LYS A 1 83 ? -42.563 -5.511 30.021 1.00 29.75 83 LYS A C 1
ATOM 606 O O . LYS A 1 83 ? -42.233 -4.491 29.423 1.00 29.75 83 LYS A O 1
ATOM 611 N N . LEU A 1 84 ? -41.799 -6.126 30.921 1.00 31.31 84 LEU A N 1
ATOM 612 C CA . LEU A 1 84 ? -40.390 -5.825 31.123 1.00 31.31 84 LEU A CA 1
ATOM 613 C C . LEU A 1 84 ? -39.692 -6.031 29.774 1.00 31.31 84 LEU A C 1
ATOM 615 O O . LEU A 1 84 ? -39.618 -7.163 29.294 1.00 31.31 84 LEU A O 1
ATOM 619 N N . ALA A 1 85 ? -39.259 -4.947 29.132 1.00 34.12 85 ALA A N 1
ATOM 620 C CA . ALA A 1 85 ? -38.570 -5.038 27.855 1.00 34.12 85 ALA A CA 1
ATOM 621 C C . ALA A 1 85 ? -37.277 -5.833 28.067 1.00 34.12 85 ALA A C 1
ATOM 623 O O . ALA A 1 85 ? -36.367 -5.371 28.757 1.00 34.12 85 ALA A O 1
ATOM 624 N N . GLN A 1 86 ? -37.213 -7.041 27.502 1.00 34.94 86 GLN A N 1
ATOM 625 C CA . GLN A 1 86 ? -35.955 -7.765 27.386 1.00 34.94 86 GLN A CA 1
ATOM 626 C C . GLN A 1 86 ? -35.022 -6.879 26.561 1.00 34.94 86 GLN A C 1
ATOM 628 O O . GLN A 1 86 ? -35.312 -6.586 25.403 1.00 34.94 86 GLN A O 1
ATOM 633 N N . MET A 1 87 ? -33.952 -6.391 27.191 1.00 47.72 87 MET A N 1
ATOM 634 C CA . MET A 1 87 ? -32.915 -5.634 26.498 1.00 47.72 87 MET A CA 1
ATOM 635 C C . MET A 1 87 ? -32.319 -6.558 25.436 1.00 47.72 87 MET A C 1
ATOM 637 O O . MET A 1 87 ? -31.754 -7.596 25.778 1.00 47.72 87 MET A O 1
ATOM 641 N N . GLU A 1 88 ? -32.499 -6.209 24.164 1.00 52.81 88 GLU A N 1
ATOM 642 C CA . GLU A 1 88 ? -31.940 -6.956 23.041 1.00 52.81 88 GLU A CA 1
ATOM 643 C C . GLU A 1 88 ? -30.418 -6.767 23.048 1.00 52.81 88 GLU A C 1
ATOM 645 O O . GLU A 1 88 ? -29.899 -5.754 22.571 1.00 52.81 88 GLU A O 1
ATOM 650 N N . GLU A 1 89 ? -29.723 -7.723 23.671 1.00 62.31 89 GLU A N 1
ATOM 651 C CA . GLU A 1 89 ? -28.275 -7.699 23.866 1.00 62.31 89 GLU A CA 1
ATOM 652 C C . GLU A 1 89 ? -27.556 -7.434 22.537 1.00 62.31 89 GLU A C 1
ATOM 654 O O . GLU A 1 89 ? -27.916 -7.984 21.492 1.00 62.31 89 GLU A O 1
ATOM 659 N N . ALA A 1 90 ? -26.563 -6.541 22.565 1.00 66.25 90 ALA A N 1
ATOM 660 C CA . ALA A 1 90 ? -25.965 -6.014 21.347 1.00 66.25 90 ALA A CA 1
ATOM 661 C C . ALA A 1 90 ? -25.475 -7.139 20.422 1.00 66.25 90 ALA A C 1
ATOM 663 O O . ALA A 1 90 ? -24.677 -7.960 20.869 1.00 66.25 90 ALA A O 1
ATOM 664 N N . PRO A 1 91 ? -25.874 -7.173 19.132 1.00 84.00 91 PRO A N 1
ATOM 665 C CA . PRO A 1 91 ? -25.499 -8.264 18.243 1.00 84.00 91 PRO A CA 1
ATOM 666 C C . PRO A 1 91 ? -23.976 -8.307 18.109 1.00 84.00 91 PRO A C 1
ATOM 668 O O . PRO A 1 91 ? -23.353 -7.349 17.635 1.00 84.00 91 PRO A O 1
ATOM 671 N N . LEU A 1 92 ? -23.379 -9.400 18.583 1.00 89.94 92 LEU A N 1
ATOM 672 C CA . LEU A 1 92 ? -21.935 -9.609 18.629 1.00 89.94 92 LEU A CA 1
ATOM 673 C C . LEU A 1 92 ? -21.464 -10.346 17.372 1.00 89.94 92 LEU A C 1
ATOM 675 O O . LEU A 1 92 ? -22.067 -11.336 16.955 1.00 89.94 92 LEU A O 1
ATOM 679 N N . PHE A 1 93 ? -20.352 -9.901 16.788 1.00 90.44 93 PHE A N 1
ATOM 680 C CA . PHE A 1 93 ? -19.643 -10.691 15.783 1.00 90.44 93 PHE A CA 1
ATOM 681 C C . PHE A 1 93 ? -19.072 -11.976 16.411 1.00 90.44 93 PHE A C 1
ATOM 683 O O . PHE A 1 93 ? -18.803 -12.014 17.614 1.00 90.44 93 PHE A O 1
ATOM 690 N N . PRO A 1 94 ? -18.795 -13.033 15.625 1.00 89.88 94 PRO A N 1
ATOM 691 C CA . PRO A 1 94 ? -18.135 -14.230 16.137 1.00 89.88 94 PRO A CA 1
ATOM 692 C C . PRO A 1 94 ? -16.804 -13.904 16.842 1.00 89.88 94 PRO A C 1
ATOM 694 O O . PRO A 1 94 ? -15.846 -13.462 16.201 1.00 89.88 94 PRO A O 1
ATOM 697 N N . ARG A 1 95 ? -16.756 -14.180 18.156 1.00 89.69 95 ARG A N 1
ATOM 698 C CA . ARG A 1 95 ? -15.682 -13.843 19.121 1.00 89.69 95 ARG A CA 1
ATOM 699 C C . ARG A 1 95 ? -15.524 -12.367 19.510 1.00 89.69 95 ARG A C 1
ATOM 701 O O . ARG A 1 95 ? -14.564 -12.042 20.204 1.00 89.69 95 ARG A O 1
ATOM 708 N N . GLU A 1 96 ? -16.449 -11.495 19.134 1.00 94.06 96 GLU A N 1
ATOM 709 C CA . GLU A 1 96 ? -16.613 -10.224 19.840 1.00 94.06 96 GLU A CA 1
ATOM 710 C C . GLU A 1 96 ? -17.111 -10.499 21.262 1.00 94.06 96 GLU A C 1
ATOM 712 O O . GLU A 1 96 ? -17.932 -11.393 21.477 1.00 94.06 96 GLU A O 1
ATOM 717 N N . SER A 1 97 ? -16.597 -9.761 22.242 1.00 91.69 97 SER A N 1
ATOM 718 C CA . SER A 1 97 ? -16.999 -9.924 23.636 1.00 91.69 97 SER A CA 1
ATOM 719 C C . SER A 1 97 ? -17.148 -8.588 24.350 1.00 91.69 97 SER A C 1
ATOM 721 O O . SER A 1 97 ? -16.333 -7.674 24.201 1.00 91.69 97 SER A O 1
ATOM 723 N N . ILE A 1 98 ? -18.216 -8.489 25.137 1.00 92.31 98 ILE A N 1
ATOM 724 C CA . ILE A 1 98 ? -18.539 -7.324 25.957 1.00 92.31 98 ILE A CA 1
ATOM 725 C C . ILE A 1 98 ? -17.483 -7.172 27.062 1.00 92.31 98 ILE A C 1
ATOM 727 O O . ILE A 1 98 ? -17.093 -8.145 27.707 1.00 92.31 98 ILE A O 1
ATOM 731 N N . LYS A 1 99 ? -17.001 -5.941 27.252 1.00 91.00 99 LYS A N 1
ATOM 732 C CA . LYS A 1 99 ? -15.955 -5.559 28.217 1.00 91.00 99 LYS A CA 1
ATOM 733 C C . LYS A 1 99 ? -16.494 -4.652 29.315 1.00 91.00 99 LYS A C 1
ATOM 735 O O . LYS A 1 99 ? -16.113 -4.799 30.470 1.00 91.00 99 LYS A O 1
ATOM 740 N N . ALA A 1 100 ? -17.411 -3.757 28.956 1.00 88.38 100 ALA A N 1
ATOM 741 C CA . ALA A 1 100 ? -18.166 -2.944 29.898 1.00 88.38 100 ALA A CA 1
ATOM 742 C C . ALA A 1 100 ? -19.596 -2.726 29.389 1.00 88.38 100 ALA A C 1
ATOM 744 O O . ALA A 1 100 ? -19.817 -2.554 28.189 1.00 88.38 100 ALA A O 1
ATOM 745 N N . VAL A 1 101 ? -20.548 -2.693 30.320 1.00 87.44 101 VAL A N 1
ATOM 746 C CA . VAL A 1 101 ? -21.931 -2.256 30.097 1.00 87.44 101 VAL A CA 1
ATOM 747 C C . VAL A 1 101 ? -22.246 -1.230 31.171 1.00 87.44 101 VAL A C 1
ATOM 749 O O . VAL A 1 101 ? -22.116 -1.531 32.356 1.00 87.44 101 VAL A O 1
ATOM 752 N N . VAL A 1 102 ? -22.652 -0.029 30.772 1.00 83.19 102 VAL A N 1
ATOM 753 C CA . VAL A 1 102 ? -23.010 1.049 31.696 1.00 83.19 102 VAL A CA 1
ATOM 754 C C . VAL A 1 102 ? -24.376 1.600 31.331 1.00 83.19 102 VAL A C 1
ATOM 756 O O . VAL A 1 102 ? -24.614 2.006 30.197 1.00 83.19 102 VAL A O 1
ATOM 759 N N . LYS A 1 103 ? -25.283 1.581 32.305 1.00 83.75 103 LYS A N 1
ATOM 760 C CA . LYS A 1 103 ? -26.642 2.111 32.180 1.00 83.75 103 LYS A CA 1
ATOM 761 C C . LYS A 1 103 ? -26.655 3.615 32.447 1.00 83.75 103 LYS A C 1
ATOM 763 O O . LYS A 1 103 ? -25.684 4.165 32.958 1.00 83.75 103 LYS A O 1
ATOM 768 N N . ASP A 1 104 ? -27.755 4.262 32.080 1.00 80.81 104 ASP A N 1
ATOM 769 C CA . ASP A 1 104 ? -28.017 5.678 32.363 1.00 80.81 104 ASP A CA 1
ATOM 770 C C . ASP A 1 104 ? -26.944 6.642 31.811 1.00 80.81 104 ASP A C 1
ATOM 772 O O . ASP A 1 104 ? -26.701 7.725 32.345 1.00 80.81 104 ASP A O 1
ATOM 776 N N . VAL A 1 105 ? -26.330 6.260 30.683 1.00 83.56 105 VAL A N 1
ATOM 777 C CA . VAL A 1 105 ? -25.409 7.106 29.914 1.00 83.56 105 VAL A CA 1
ATOM 778 C C . VAL A 1 105 ? -26.206 7.964 28.938 1.00 83.56 105 VAL A C 1
ATOM 780 O O . VAL A 1 105 ? -26.986 7.468 28.126 1.00 83.56 105 VAL A O 1
ATOM 783 N N . MET A 1 106 ? -25.971 9.267 28.990 1.00 86.50 106 MET A N 1
ATOM 784 C CA . MET A 1 106 ? -26.571 10.278 28.137 1.00 86.50 106 MET A CA 1
ATOM 785 C C . MET A 1 106 ? -25.674 10.561 26.925 1.00 86.50 106 MET A C 1
ATOM 787 O O . MET A 1 106 ? -24.596 11.136 27.053 1.00 86.50 106 MET A O 1
ATOM 791 N N . TYR A 1 107 ? -26.122 10.206 25.722 1.00 87.75 107 TYR A N 1
ATOM 792 C CA . TYR A 1 107 ? -25.480 10.626 24.476 1.00 87.75 107 TYR A CA 1
ATOM 793 C C . TYR A 1 107 ? -26.007 12.001 24.046 1.00 87.75 107 TYR A C 1
ATOM 795 O O . TYR A 1 107 ? -27.189 12.168 23.725 1.00 87.75 107 TYR A O 1
ATOM 803 N N . ILE A 1 108 ? -25.121 12.997 24.029 1.00 87.19 108 ILE A N 1
ATOM 804 C CA . ILE A 1 108 ? -25.430 14.377 23.644 1.00 87.19 108 ILE A CA 1
ATOM 805 C C . ILE A 1 108 ? -25.310 14.494 22.120 1.00 87.19 108 ILE A C 1
ATOM 807 O O . ILE A 1 108 ? -24.218 14.636 21.566 1.00 87.19 108 ILE A O 1
ATOM 811 N N . ARG A 1 109 ? -26.450 14.419 21.422 1.00 85.31 109 ARG A N 1
ATOM 812 C CA . ARG A 1 109 ? -26.510 14.526 19.955 1.00 85.31 109 ARG A CA 1
ATOM 813 C C . ARG A 1 109 ? -26.458 15.999 19.529 1.00 85.31 109 ARG A C 1
ATOM 815 O O . ARG A 1 109 ? -27.351 16.740 19.944 1.00 85.31 109 ARG A O 1
ATOM 822 N N . PRO A 1 110 ? -25.535 16.416 18.637 1.00 83.25 110 PRO A N 1
ATOM 823 C CA . PRO A 1 110 ? -25.385 17.824 18.247 1.00 83.25 110 PRO A CA 1
ATOM 824 C C . PRO A 1 110 ? -26.652 18.502 17.698 1.00 83.25 110 PRO A C 1
ATOM 826 O O . PRO A 1 110 ? -26.818 19.702 17.873 1.00 83.25 110 PRO A O 1
ATOM 829 N N . PHE A 1 111 ? -27.549 17.745 17.052 1.00 83.75 111 PHE A N 1
ATOM 830 C CA . PHE A 1 111 ? -28.701 18.292 16.314 1.00 83.75 111 PHE A CA 1
ATOM 831 C C . PHE A 1 111 ? -30.075 17.874 16.854 1.00 83.75 111 PHE A C 1
ATOM 833 O O . PHE A 1 111 ? -31.097 18.297 16.327 1.00 83.75 111 PHE A O 1
ATOM 840 N N . MET A 1 112 ? -30.125 16.992 17.857 1.00 81.12 112 MET A N 1
ATOM 841 C CA . MET A 1 112 ? -31.380 16.370 18.312 1.00 81.12 112 MET A CA 1
ATOM 842 C C . MET A 1 112 ? -31.523 16.334 19.841 1.00 81.12 112 MET A C 1
ATOM 844 O O . MET A 1 112 ? -32.423 15.673 20.359 1.00 81.12 112 MET A O 1
ATOM 848 N N . GLY A 1 113 ? -30.617 16.984 20.573 1.00 81.62 113 GLY A N 1
ATOM 849 C CA . GLY A 1 113 ? -30.585 16.945 22.032 1.00 81.62 113 GLY A CA 1
ATOM 850 C C . GLY A 1 113 ? -30.194 15.581 22.614 1.00 81.62 113 GLY A C 1
ATOM 851 O O . GLY A 1 113 ? -29.950 14.597 21.902 1.00 81.62 113 GLY A O 1
ATOM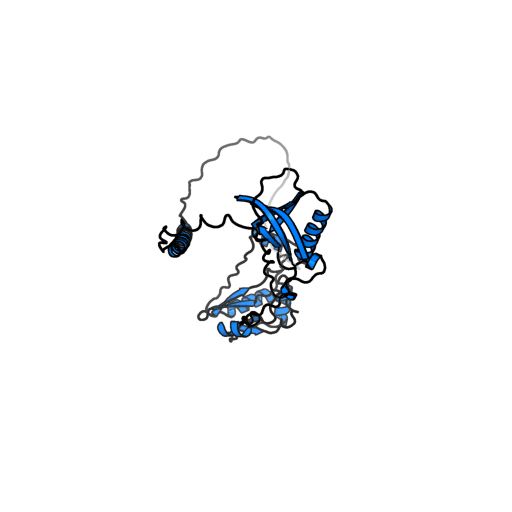 852 N N . ALA A 1 114 ? -30.125 15.546 23.940 1.00 83.19 114 ALA A N 1
ATOM 853 C CA . ALA A 1 114 ? -29.696 14.397 24.722 1.00 83.19 114 ALA A CA 1
ATOM 854 C C . ALA A 1 114 ? -30.616 13.169 24.585 1.00 83.19 114 ALA A C 1
ATOM 856 O O . ALA A 1 114 ? -31.828 13.283 24.396 1.00 83.19 114 ALA A O 1
ATOM 857 N N . VAL A 1 115 ? -30.023 11.980 24.705 1.00 84.50 115 VAL A N 1
ATOM 858 C CA . VAL A 1 115 ? -30.722 10.694 24.830 1.00 84.50 115 VAL A CA 1
ATOM 859 C C . VAL A 1 115 ? -30.024 9.849 25.885 1.00 84.50 115 VAL A C 1
ATOM 861 O O . VAL A 1 115 ? -28.841 9.559 25.733 1.00 84.50 115 VAL A O 1
ATOM 864 N N . SER A 1 116 ? -30.761 9.418 26.905 1.00 83.69 116 SER A N 1
ATOM 865 C CA . SER A 1 116 ? -30.288 8.438 27.888 1.00 83.69 116 SER A CA 1
ATOM 866 C C . SER A 1 116 ? -30.381 7.012 27.334 1.00 83.69 116 SER A C 1
ATOM 868 O O . SER A 1 116 ? -31.210 6.710 26.467 1.00 83.69 116 SER A O 1
ATOM 870 N N . GLY A 1 117 ? -29.502 6.131 27.800 1.00 84.38 117 GLY A N 1
ATOM 871 C CA . GLY A 1 117 ? -29.367 4.792 27.249 1.00 84.38 117 GLY A CA 1
ATOM 872 C C . GLY A 1 117 ? -28.332 3.925 27.955 1.00 84.38 117 GLY A C 1
ATOM 873 O O . GLY A 1 117 ? -27.740 4.318 28.958 1.00 84.38 117 GLY A O 1
ATOM 874 N N . THR A 1 118 ? -28.111 2.733 27.404 1.00 85.31 118 THR A N 1
ATOM 875 C CA . THR A 1 118 ? -27.033 1.831 27.836 1.00 85.31 118 THR A CA 1
ATOM 876 C C . THR A 1 118 ? -25.850 1.941 26.878 1.00 85.31 118 THR A C 1
ATOM 878 O O . THR A 1 118 ? -26.011 1.790 25.668 1.00 85.31 118 THR A O 1
ATOM 881 N N . LEU A 1 119 ? -24.664 2.209 27.420 1.00 86.88 119 LEU A N 1
ATOM 882 C CA . LEU A 1 119 ? -23.381 2.171 26.727 1.00 86.88 119 LEU A CA 1
ATOM 883 C C . LEU A 1 119 ? -22.774 0.771 26.857 1.00 86.88 119 LEU A C 1
ATOM 885 O O . LEU A 1 119 ? -22.442 0.340 27.960 1.00 86.88 119 LEU A O 1
ATOM 889 N N . THR A 1 120 ? -22.556 0.103 25.731 1.00 89.25 120 THR A N 1
ATOM 890 C CA . THR A 1 120 ? -21.855 -1.183 25.652 1.00 89.25 120 THR A CA 1
ATOM 891 C C . THR A 1 120 ? -20.520 -0.992 24.942 1.00 89.25 120 THR A C 1
ATOM 893 O O . THR A 1 120 ? -20.472 -0.484 23.820 1.00 89.25 120 THR A O 1
ATOM 896 N N . VAL A 1 121 ? -19.433 -1.418 25.584 1.00 90.25 121 VAL A N 1
ATOM 897 C CA . VAL A 1 121 ? -18.071 -1.431 25.032 1.00 90.25 121 VAL A CA 1
ATOM 898 C C . VAL A 1 121 ? -17.645 -2.882 24.839 1.00 90.25 121 VAL A C 1
ATOM 900 O O . VAL A 1 121 ? -17.691 -3.667 25.787 1.00 90.25 121 VAL A O 1
ATOM 903 N N . THR A 1 122 ? -17.219 -3.239 23.629 1.00 93.06 122 THR A N 1
ATOM 904 C CA . THR A 1 122 ? -16.656 -4.556 23.293 1.00 93.06 122 THR A CA 1
ATOM 905 C C . THR A 1 122 ? -15.160 -4.443 22.967 1.00 93.06 122 THR A C 1
ATOM 907 O O . THR A 1 122 ? -14.586 -3.355 22.995 1.00 93.06 122 THR A O 1
ATOM 910 N N . ASP A 1 123 ? -14.505 -5.557 22.631 1.00 92.19 123 ASP A N 1
ATOM 911 C CA . ASP A 1 123 ? -13.164 -5.560 22.018 1.00 92.19 123 ASP A CA 1
ATOM 912 C C . ASP A 1 123 ? -13.137 -5.137 20.534 1.00 92.19 123 ASP A C 1
ATOM 914 O O . ASP A 1 123 ? -12.076 -5.186 19.908 1.00 92.19 123 ASP A O 1
ATOM 918 N N . PHE A 1 124 ? -14.268 -4.694 19.971 1.00 93.31 124 PHE A N 1
ATOM 919 C CA . PHE A 1 124 ? -14.358 -4.206 18.592 1.00 93.31 124 PHE A CA 1
ATOM 920 C C . PHE A 1 124 ? -15.037 -2.839 18.444 1.00 93.31 124 PHE A C 1
ATOM 922 O O . PHE A 1 124 ? -14.584 -2.018 17.646 1.00 93.31 124 PHE A O 1
ATOM 929 N N . LYS A 1 125 ? -16.134 -2.591 19.169 1.00 92.19 125 LYS A N 1
ATOM 930 C CA . LYS A 1 125 ? -17.007 -1.431 18.956 1.00 92.19 125 LYS A CA 1
ATOM 931 C C . LYS A 1 125 ? -17.567 -0.860 20.255 1.00 92.19 125 LYS A C 1
ATOM 933 O O . LYS A 1 125 ? -17.513 -1.463 21.324 1.00 92.19 125 LYS A O 1
ATOM 938 N N . ILE A 1 126 ? -18.159 0.319 20.115 1.00 89.69 126 ILE A N 1
ATOM 939 C CA . ILE A 1 126 ? -18.917 1.008 21.155 1.00 89.69 126 ILE A CA 1
ATOM 940 C C . ILE A 1 126 ? -20.344 1.173 20.624 1.00 89.69 126 ILE A C 1
ATOM 942 O O . ILE A 1 126 ? -20.528 1.639 19.498 1.00 89.69 126 ILE A O 1
ATOM 946 N N . ARG A 1 127 ? -21.352 0.790 21.410 1.00 85.69 127 ARG A N 1
ATOM 947 C CA . ARG A 1 127 ? -22.779 0.950 21.084 1.00 85.69 127 ARG A CA 1
ATOM 948 C C . ARG A 1 127 ? -23.462 1.754 22.186 1.00 85.69 127 ARG A C 1
ATOM 950 O O . ARG A 1 127 ? -23.215 1.503 23.359 1.00 85.69 127 ARG A O 1
ATOM 957 N N . VAL A 1 128 ? -24.337 2.683 21.809 1.00 82.38 128 VAL A N 1
ATOM 958 C CA . VAL A 1 128 ? -25.287 3.320 22.733 1.00 82.38 128 VAL A CA 1
ATOM 959 C C . VAL A 1 128 ? -26.694 2.919 22.314 1.00 82.38 128 VAL A C 1
ATOM 961 O O . VAL A 1 128 ? -27.114 3.196 21.190 1.00 82.38 128 VAL A O 1
ATOM 964 N N . GLU A 1 129 ? -27.415 2.260 23.210 1.00 78.75 129 GLU A N 1
ATOM 965 C CA . GLU A 1 129 ? -28.795 1.820 23.013 1.00 78.75 129 GLU A CA 1
ATOM 966 C C . GLU A 1 129 ? -29.747 2.786 23.714 1.00 78.75 129 GLU A C 1
ATOM 968 O O . GLU A 1 129 ? -29.668 2.973 24.927 1.00 78.75 129 GLU A O 1
ATOM 973 N N . LYS A 1 130 ? -30.638 3.422 22.948 1.00 73.25 130 LYS A N 1
ATOM 974 C CA . LYS A 1 130 ? -31.577 4.431 23.453 1.00 73.25 130 LYS A CA 1
ATOM 975 C C . LYS A 1 130 ? -32.606 3.812 24.403 1.00 73.25 130 LYS A C 1
ATOM 977 O O . LYS A 1 130 ? -33.376 2.951 23.990 1.00 73.25 130 LYS A O 1
ATOM 982 N N . ILE A 1 131 ? -32.714 4.364 25.610 1.00 64.81 131 ILE A N 1
ATOM 983 C CA . ILE A 1 131 ? -33.768 4.045 26.578 1.00 64.81 131 ILE A CA 1
ATOM 984 C C . ILE A 1 131 ? -34.443 5.362 26.989 1.00 64.81 131 ILE A C 1
ATOM 986 O O . ILE A 1 131 ? -34.017 6.060 27.905 1.00 64.81 131 ILE A O 1
ATOM 990 N N . GLY A 1 132 ? -35.508 5.716 26.265 1.00 59.53 132 GLY A N 1
ATOM 991 C CA . GLY A 1 132 ? -36.300 6.924 26.519 1.00 59.53 132 GLY A CA 1
ATOM 992 C C . GLY A 1 132 ? -35.664 8.237 26.040 1.00 59.53 132 GLY A C 1
ATOM 993 O O . GLY A 1 132 ? -34.765 8.269 25.198 1.00 59.53 132 GLY A O 1
ATOM 994 N N . ALA A 1 133 ? -36.207 9.346 26.537 1.00 58.03 133 ALA A N 1
ATOM 995 C CA . ALA A 1 133 ? -35.660 10.691 26.406 1.00 58.03 133 ALA A CA 1
ATOM 996 C C . ALA A 1 133 ? -35.764 11.361 27.781 1.00 58.03 133 ALA A C 1
ATOM 998 O O . ALA A 1 133 ? -36.782 11.206 28.454 1.00 58.03 133 ALA A O 1
ATOM 999 N N . GLN A 1 134 ? -34.724 12.079 28.195 1.00 58.25 134 GLN A N 1
ATOM 1000 C CA . GLN A 1 134 ? -34.689 12.810 29.461 1.00 58.25 134 GLN A CA 1
ATOM 1001 C C . GLN A 1 134 ? -34.283 14.260 29.205 1.00 58.25 134 GLN A C 1
ATOM 1003 O O . GLN A 1 134 ? -33.524 14.554 28.278 1.00 58.25 134 GLN A O 1
ATOM 1008 N N . SER A 1 135 ? -34.817 15.160 30.026 1.00 53.16 135 SER A N 1
ATOM 1009 C CA . SER A 1 135 ? -34.358 16.541 30.125 1.00 53.16 135 SER A CA 1
ATOM 1010 C C . SER A 1 135 ? -32.952 16.603 30.724 1.00 53.16 135 SER A C 1
ATOM 1012 O O . SER A 1 135 ? -32.551 15.724 31.484 1.00 53.16 135 SER A O 1
ATOM 1014 N N . HIS A 1 136 ? -32.220 17.657 30.373 1.00 55.31 136 HIS A N 1
ATOM 1015 C CA . HIS A 1 136 ? -30.887 17.957 30.890 1.00 55.31 136 HIS A CA 1
ATOM 1016 C C . HIS A 1 136 ? -30.901 18.025 32.433 1.00 55.31 136 HIS A C 1
ATOM 1018 O O . HIS A 1 136 ? -31.761 18.699 32.997 1.00 55.31 136 HIS A O 1
ATOM 1024 N N . GLU A 1 137 ? -29.971 17.340 33.103 1.00 56.06 137 GLU A N 1
ATOM 1025 C CA . GLU A 1 137 ? -29.677 17.524 34.533 1.00 56.06 137 GLU A CA 1
ATOM 1026 C C . GLU A 1 137 ? -28.286 18.160 34.657 1.00 56.06 137 GLU A C 1
ATOM 1028 O O . GLU A 1 137 ? -27.310 17.637 34.118 1.00 56.06 137 GLU A O 1
ATOM 1033 N N . ASP A 1 138 ? -28.179 19.270 35.387 1.00 55.16 138 ASP A N 1
ATOM 1034 C CA . ASP A 1 138 ? -27.023 20.182 35.325 1.00 55.16 138 ASP A CA 1
ATOM 1035 C C . ASP A 1 138 ? -25.768 19.728 36.100 1.00 55.16 138 ASP A C 1
ATOM 1037 O O . ASP A 1 138 ? -24.887 20.534 36.388 1.00 55.16 138 ASP A O 1
ATOM 1041 N N . ASN A 1 139 ? -25.654 18.439 36.438 1.00 53.56 139 ASN A N 1
ATOM 1042 C CA . ASN A 1 139 ? -24.537 17.900 37.227 1.00 53.56 139 ASN A CA 1
ATOM 1043 C C . ASN A 1 139 ? -23.931 16.624 36.609 1.00 53.56 139 ASN A C 1
ATOM 1045 O O . ASN A 1 139 ? -23.706 15.615 37.284 1.00 53.56 139 ASN A O 1
ATOM 1049 N N . SER A 1 140 ? -23.720 16.646 35.289 1.00 63.31 140 SER A N 1
ATOM 1050 C CA . SER A 1 140 ? -23.195 15.513 34.522 1.00 63.31 140 SER A CA 1
ATOM 1051 C C . SER A 1 140 ? -21.688 15.615 34.261 1.00 63.31 140 SER A C 1
ATOM 1053 O O . SER A 1 140 ? -21.211 16.602 33.700 1.00 63.31 140 SER A O 1
ATOM 1055 N N . CYS A 1 141 ? -20.949 14.552 34.571 1.00 72.06 141 CYS A N 1
ATOM 1056 C CA . CYS A 1 141 ? -19.567 14.362 34.121 1.00 72.06 141 CYS A CA 1
ATOM 1057 C C . CYS A 1 141 ? -19.575 13.571 32.801 1.00 72.06 141 CYS A C 1
ATOM 1059 O O . CYS A 1 141 ? -20.546 12.867 32.532 1.00 72.06 141 CYS A O 1
ATOM 1061 N N . GLY A 1 142 ? -18.540 13.663 31.962 1.00 80.00 142 GLY A N 1
ATOM 1062 C CA . GLY A 1 142 ? -18.586 13.035 30.640 1.00 80.00 142 GLY A CA 1
ATOM 1063 C C . GLY A 1 142 ? -17.244 12.809 29.953 1.00 80.00 142 GLY A C 1
ATOM 1064 O O . GLY A 1 142 ? -16.200 13.261 30.418 1.00 80.00 142 GLY A O 1
ATOM 1065 N N . ILE A 1 143 ? -17.310 12.104 28.823 1.00 86.69 143 ILE A N 1
ATOM 1066 C CA . ILE A 1 143 ? -16.202 11.750 27.931 1.00 86.69 143 ILE A CA 1
ATOM 1067 C C . ILE A 1 143 ? -16.557 12.228 26.517 1.00 86.69 143 ILE A C 1
ATOM 1069 O O . ILE A 1 143 ? -17.650 11.955 26.014 1.00 86.69 143 ILE A O 1
ATOM 1073 N N . GLU A 1 144 ? -15.620 12.906 25.854 1.00 89.69 144 GLU A N 1
ATOM 1074 C CA . GLU A 1 144 ? -15.688 13.195 24.418 1.00 89.69 144 GLU A CA 1
ATOM 1075 C C . GLU A 1 144 ? -14.757 12.241 23.659 1.00 89.69 144 GLU A C 1
ATOM 1077 O O . GLU A 1 144 ? -13.565 12.152 23.946 1.00 89.69 144 GLU A O 1
ATOM 1082 N N . ILE A 1 145 ? -15.309 11.512 22.688 1.00 91.25 145 ILE A N 1
ATOM 1083 C CA . ILE A 1 145 ? -14.572 10.595 21.816 1.00 91.25 145 ILE A CA 1
ATOM 1084 C C . ILE A 1 145 ? -14.459 11.251 20.441 1.00 91.25 145 ILE A C 1
ATOM 1086 O O . ILE A 1 145 ? -15.461 11.405 19.742 1.00 91.25 145 ILE A O 1
ATOM 1090 N N . VAL A 1 146 ? -13.241 11.628 20.052 1.00 94.44 146 VAL A N 1
ATOM 1091 C CA . VAL A 1 146 ? -12.935 12.162 18.717 1.00 94.44 146 VAL A CA 1
ATOM 1092 C C . VAL A 1 146 ? -12.695 10.992 17.763 1.00 94.44 146 VAL A C 1
ATOM 1094 O O . VAL A 1 146 ? -11.757 10.212 17.943 1.00 94.44 146 VAL A O 1
ATOM 1097 N N . CYS A 1 147 ? -13.552 10.840 16.755 1.00 94.44 147 CYS A N 1
ATOM 1098 C CA . CYS A 1 147 ? -13.513 9.724 15.816 1.00 94.44 147 CYS A CA 1
ATOM 1099 C C . CYS A 1 147 ? -12.811 10.104 14.501 1.00 94.44 147 CYS A C 1
ATOM 1101 O O . CYS A 1 147 ? -12.842 11.246 14.045 1.00 94.44 147 CYS A O 1
ATOM 1103 N N . LYS A 1 148 ? -12.202 9.109 13.841 1.00 96.12 148 LYS A N 1
ATOM 1104 C CA . LYS A 1 148 ? -11.505 9.284 12.548 1.00 96.12 148 LYS A CA 1
ATOM 1105 C C . LYS A 1 148 ? -12.448 9.514 11.358 1.00 96.12 148 LYS A C 1
ATOM 1107 O O . LYS A 1 148 ? -11.980 9.779 10.259 1.00 96.12 148 LYS A O 1
ATOM 1112 N N . ASP A 1 149 ? -13.755 9.397 11.571 1.00 95.88 149 ASP A N 1
ATOM 1113 C CA . ASP A 1 149 ? -14.816 9.574 10.576 1.00 95.88 149 ASP A CA 1
ATOM 1114 C C . ASP A 1 149 ? -15.450 10.979 10.626 1.00 95.88 149 ASP A C 1
ATOM 1116 O O . ASP A 1 149 ? -16.586 11.172 10.197 1.00 95.88 149 ASP A O 1
ATOM 1120 N N . MET A 1 150 ? -14.699 11.963 11.136 1.00 95.06 150 MET A N 1
ATOM 1121 C CA . MET A 1 150 ? -15.095 13.373 11.264 1.00 95.06 150 MET A CA 1
ATOM 1122 C C . MET A 1 150 ? -16.259 13.627 12.238 1.00 95.06 150 MET A C 1
ATOM 1124 O O . MET A 1 150 ? -16.952 14.639 12.132 1.00 95.06 150 MET A O 1
ATOM 1128 N N . ARG A 1 151 ? -16.472 12.728 13.209 1.00 92.50 151 ARG A N 1
ATOM 1129 C CA . ARG A 1 151 ? -17.503 12.856 14.251 1.00 92.50 151 ARG A CA 1
ATOM 1130 C C . ARG A 1 151 ? -16.883 12.928 15.644 1.00 92.50 151 ARG A C 1
ATOM 1132 O O . ARG A 1 151 ? -15.908 12.243 15.929 1.00 92.50 151 ARG A O 1
ATOM 1139 N N . ASN A 1 152 ? -17.523 13.683 16.535 1.00 91.56 152 ASN A N 1
ATOM 1140 C CA . ASN A 1 152 ? -17.229 13.669 17.967 1.00 91.56 152 ASN A CA 1
ATOM 1141 C C . ASN A 1 152 ? -18.445 13.118 18.717 1.00 91.56 152 ASN A C 1
ATOM 1143 O O . ASN A 1 152 ? -19.565 13.604 18.536 1.00 91.56 152 ASN A O 1
ATOM 1147 N N . LEU A 1 153 ? -18.239 12.105 19.558 1.00 90.31 153 LEU A N 1
ATOM 1148 C CA . LEU A 1 153 ? -19.287 11.519 20.393 1.00 90.31 153 LEU A CA 1
ATOM 1149 C C . LEU A 1 153 ? -19.142 12.044 21.820 1.00 90.31 153 LEU A C 1
ATOM 1151 O O . LEU A 1 153 ? -18.127 11.799 22.466 1.00 90.31 153 LEU A O 1
ATOM 1155 N N . ARG A 1 154 ? -20.157 12.756 22.317 1.00 89.75 154 ARG A N 1
ATOM 1156 C CA . ARG A 1 154 ? -20.194 13.285 23.687 1.00 89.75 154 ARG A CA 1
ATOM 1157 C C . ARG A 1 154 ? -21.102 12.424 24.548 1.00 89.75 154 ARG A C 1
ATOM 1159 O O . ARG A 1 154 ? -22.311 12.379 24.318 1.00 89.75 154 ARG A O 1
ATOM 1166 N N . LEU A 1 155 ? -20.507 11.734 25.511 1.00 87.38 155 LEU A N 1
ATOM 1167 C CA . LEU A 1 155 ? -21.193 10.887 26.478 1.00 87.38 155 LEU A CA 1
ATOM 1168 C C . LEU A 1 155 ? -21.136 11.568 27.842 1.00 87.38 155 LEU A C 1
ATOM 1170 O O . LEU A 1 155 ? -20.066 11.996 28.264 1.00 87.38 155 LEU A O 1
ATOM 1174 N N . ALA A 1 156 ? -22.265 11.651 28.529 1.00 85.38 156 ALA A N 1
ATOM 1175 C CA . ALA A 1 156 ? -22.383 12.186 29.876 1.00 85.38 156 ALA A CA 1
ATOM 1176 C C . ALA A 1 156 ? -23.051 11.151 30.793 1.00 85.38 156 ALA A C 1
ATOM 1178 O O . ALA A 1 156 ? -23.812 10.304 30.331 1.00 85.38 156 ALA A O 1
ATOM 1179 N N . TYR A 1 157 ? -22.745 11.177 32.083 1.00 78.94 157 TYR A N 1
ATOM 1180 C CA . TYR A 1 157 ? -23.225 10.213 33.074 1.00 78.94 157 TYR A CA 1
ATOM 1181 C C . TYR A 1 157 ? -23.297 10.860 34.463 1.00 78.94 157 TYR A C 1
ATOM 1183 O O . TYR A 1 157 ? -22.650 11.881 34.735 1.00 78.94 157 TYR A O 1
ATOM 1191 N N . LYS A 1 158 ? -24.111 10.273 35.349 1.00 72.81 158 LYS A N 1
ATOM 1192 C CA . LYS A 1 158 ? -24.299 10.779 36.716 1.00 72.81 158 LYS A CA 1
ATOM 1193 C C . LYS A 1 158 ? -23.016 10.642 37.546 1.00 72.81 158 LYS A C 1
ATOM 1195 O O . LYS A 1 158 ? -22.161 9.794 37.292 1.00 72.81 158 LYS A O 1
ATOM 1200 N N . GLN A 1 159 ? -22.852 11.529 38.523 1.00 62.97 159 GLN A N 1
ATOM 1201 C CA . GLN A 1 159 ? -21.614 11.695 39.286 1.00 62.97 159 GLN A CA 1
ATOM 1202 C C . GLN A 1 159 ? -21.458 10.672 40.430 1.00 62.97 159 GLN A C 1
ATOM 1204 O O . GLN A 1 159 ? -21.330 11.041 41.591 1.00 62.97 159 GLN A O 1
ATOM 1209 N N . GLU A 1 160 ? -21.389 9.384 40.091 1.00 62.94 160 GLU A N 1
ATOM 1210 C CA . GLU A 1 160 ? -20.956 8.317 41.008 1.00 62.94 160 GLU A CA 1
ATOM 1211 C C . GLU A 1 160 ? -19.544 7.853 40.621 1.00 62.94 160 GLU A C 1
ATOM 1213 O O . GLU A 1 160 ? -19.329 7.316 39.531 1.00 62.94 160 GLU A O 1
ATOM 1218 N N . GLU A 1 161 ? -18.552 8.101 41.486 1.00 53.47 161 GLU A N 1
ATOM 1219 C CA . GLU A 1 161 ? -17.125 8.049 41.115 1.00 53.47 161 GLU A CA 1
ATOM 1220 C C . GLU A 1 161 ? -16.647 6.688 40.591 1.00 53.47 161 GLU A C 1
ATOM 1222 O O . GLU A 1 161 ? -15.841 6.636 39.661 1.00 53.47 161 GLU A O 1
ATOM 1227 N N . GLN A 1 162 ? -17.194 5.590 41.120 1.00 52.53 162 GLN A N 1
ATOM 1228 C CA . GLN A 1 162 ? -16.806 4.225 40.748 1.00 52.53 162 GLN A CA 1
ATOM 1229 C C . GLN A 1 162 ? -17.178 3.857 39.300 1.00 52.53 162 GLN A C 1
ATOM 1231 O O . GLN A 1 162 ? -16.525 3.005 38.701 1.00 52.53 162 GLN A O 1
ATOM 1236 N N . SER A 1 163 ? -18.173 4.522 38.702 1.00 57.00 163 SER A N 1
ATOM 1237 C CA . SER A 1 163 ? -18.571 4.282 37.305 1.00 57.00 163 SER A CA 1
ATOM 1238 C C . SER A 1 163 ? -17.638 4.953 36.285 1.00 57.00 163 SER A C 1
ATOM 1240 O O . SER A 1 163 ? -17.463 4.448 35.175 1.00 57.00 163 SER A O 1
ATOM 1242 N N . LYS A 1 164 ? -16.998 6.073 36.659 1.00 60.12 164 LYS A N 1
ATOM 1243 C CA . LYS A 1 164 ? -16.238 6.932 35.733 1.00 60.12 164 LYS A CA 1
ATOM 1244 C C . LYS A 1 164 ? -14.957 6.266 35.232 1.00 60.12 164 LYS A C 1
ATOM 1246 O O . LYS A 1 164 ? -14.702 6.234 34.028 1.00 60.12 164 LYS A O 1
ATOM 1251 N N . LEU A 1 165 ? -14.165 5.738 36.170 1.00 62.16 165 LEU A N 1
ATOM 1252 C CA . LEU A 1 165 ? -12.870 5.109 35.897 1.00 62.16 165 LEU A CA 1
ATOM 1253 C C . LEU A 1 165 ? -13.043 3.900 34.972 1.00 62.16 165 LEU A C 1
ATOM 1255 O O . LEU A 1 165 ? -12.430 3.848 33.908 1.00 62.16 165 LEU A O 1
ATOM 1259 N N . GLY A 1 166 ? -13.980 3.005 35.300 1.00 76.56 166 GLY A N 1
ATOM 1260 C CA . GLY A 1 166 ? -14.225 1.786 34.530 1.00 76.56 166 GLY A CA 1
ATOM 1261 C C . GLY A 1 166 ? -14.574 2.028 33.056 1.00 76.56 166 GLY A C 1
ATOM 1262 O O . GLY A 1 166 ? -14.100 1.283 32.198 1.00 76.56 166 GLY A O 1
ATOM 1263 N N . ILE A 1 167 ? -15.352 3.068 32.723 1.00 79.00 167 ILE A N 1
ATOM 1264 C CA . ILE A 1 167 ? -15.668 3.401 31.320 1.00 79.00 167 ILE A CA 1
ATOM 1265 C C . ILE A 1 167 ? -14.415 3.877 30.591 1.00 79.00 167 ILE A C 1
ATOM 1267 O O . ILE A 1 167 ? -14.076 3.342 29.536 1.00 79.00 167 ILE A O 1
ATOM 1271 N N . PHE A 1 168 ? -13.734 4.885 31.140 1.00 83.88 168 PHE A N 1
ATOM 1272 C CA . PHE A 1 168 ? -12.589 5.510 30.484 1.00 83.88 168 PHE A CA 1
ATOM 1273 C C . PHE A 1 168 ? -11.422 4.528 30.318 1.00 83.88 168 PHE A C 1
ATOM 1275 O O . PHE A 1 168 ? -10.798 4.484 29.256 1.00 83.88 168 PHE A O 1
ATOM 1282 N N . GLU A 1 169 ? -11.172 3.688 31.323 1.00 87.00 169 GLU A N 1
ATOM 1283 C CA . GLU A 1 169 ? -10.168 2.626 31.280 1.00 87.00 169 GLU A CA 1
ATOM 1284 C C . GLU A 1 169 ? -10.504 1.568 30.223 1.00 87.00 169 GLU A C 1
ATOM 1286 O O . GLU A 1 169 ? -9.655 1.265 29.386 1.00 87.00 169 GLU A O 1
ATOM 1291 N N . ASN A 1 170 ? -11.737 1.041 30.189 1.00 88.56 170 ASN A N 1
ATOM 1292 C CA . ASN A 1 170 ? -12.126 0.049 29.177 1.00 88.56 170 ASN A CA 1
ATOM 1293 C C . ASN A 1 170 ? -12.100 0.628 27.756 1.00 88.56 170 ASN A C 1
ATOM 1295 O O . ASN A 1 170 ? -11.604 -0.032 26.842 1.00 88.56 170 ASN A O 1
ATOM 1299 N N . LEU A 1 171 ? -12.575 1.865 27.567 1.00 89.25 171 LEU A N 1
ATOM 1300 C CA . LEU A 1 171 ? -12.492 2.568 26.285 1.00 89.25 171 LEU A CA 1
ATOM 1301 C C . LEU A 1 171 ? -11.037 2.737 25.840 1.00 89.25 171 LEU A C 1
ATOM 1303 O O . LEU A 1 171 ? -10.694 2.346 24.729 1.00 89.25 171 LEU A O 1
ATOM 1307 N N . THR A 1 172 ? -10.166 3.259 26.705 1.00 91.31 172 THR A N 1
ATOM 1308 C CA . THR A 1 172 ? -8.748 3.487 26.381 1.00 91.31 172 THR A CA 1
ATOM 1309 C C . THR A 1 172 ? -8.028 2.172 26.075 1.00 91.31 172 THR A C 1
ATOM 1311 O O . THR A 1 172 ? -7.282 2.077 25.100 1.00 91.31 172 THR A O 1
ATOM 1314 N N . LYS A 1 173 ? -8.299 1.125 26.858 1.00 92.62 173 LYS A N 1
ATOM 1315 C CA . LYS A 1 173 ? -7.713 -0.208 26.693 1.00 92.62 173 LYS A CA 1
ATOM 1316 C C . LYS A 1 173 ? -8.087 -0.856 25.360 1.00 92.62 173 LYS A C 1
ATOM 1318 O O . LYS A 1 173 ? -7.215 -1.397 24.683 1.00 92.62 173 LYS A O 1
ATOM 1323 N N . HIS A 1 174 ? -9.362 -0.784 24.976 1.00 92.56 174 HIS A N 1
ATOM 1324 C CA . HIS A 1 174 ? -9.891 -1.502 23.812 1.00 92.56 174 HIS A CA 1
ATOM 1325 C C . HIS A 1 174 ? -9.940 -0.677 22.516 1.00 92.56 174 HIS A C 1
ATOM 1327 O O . HIS A 1 174 ? -9.866 -1.262 21.438 1.00 92.56 174 HIS A O 1
ATOM 1333 N N . ALA A 1 175 ? -9.961 0.659 22.582 1.00 94.12 175 ALA A N 1
ATOM 1334 C CA . ALA A 1 175 ? -9.779 1.521 21.409 1.00 94.12 175 ALA A CA 1
ATOM 1335 C C . ALA A 1 175 ? -8.306 1.613 20.962 1.00 94.12 175 ALA A C 1
ATOM 1337 O O . ALA A 1 175 ? -8.031 1.814 19.777 1.00 94.12 175 ALA A O 1
ATOM 1338 N N . PHE A 1 176 ? -7.355 1.428 21.888 1.00 95.31 176 PHE A N 1
ATOM 1339 C CA . PHE A 1 176 ? -5.913 1.482 21.622 1.00 95.31 176 PHE A CA 1
ATOM 1340 C C . PHE A 1 176 ? -5.206 0.164 21.998 1.00 95.31 176 PHE A C 1
ATOM 1342 O O . PHE A 1 176 ? -4.276 0.175 22.809 1.00 95.31 176 PHE A O 1
ATOM 1349 N N . PRO A 1 177 ? -5.599 -0.992 21.423 1.00 95.19 177 PRO A N 1
ATOM 1350 C CA . PRO A 1 177 ? -5.127 -2.304 21.873 1.00 95.19 177 PRO A CA 1
ATOM 1351 C C . PRO A 1 177 ? -3.602 -2.442 21.790 1.00 95.19 177 PRO A C 1
ATOM 1353 O O . PRO A 1 177 ? -2.981 -2.895 22.748 1.00 95.19 177 PRO A O 1
ATOM 1356 N N . LEU A 1 178 ? -2.976 -1.960 20.709 1.00 95.56 178 LEU A N 1
ATOM 1357 C CA . LEU A 1 178 ? -1.518 -2.019 20.528 1.00 95.56 178 LEU A CA 1
ATOM 1358 C C . LEU A 1 178 ? -0.754 -1.249 21.619 1.00 95.56 178 LEU A C 1
ATOM 1360 O O . LEU A 1 178 ? 0.258 -1.735 22.117 1.00 95.56 178 LEU A O 1
ATOM 1364 N N . SER A 1 179 ? -1.263 -0.087 22.042 1.00 96.44 179 SER A N 1
ATOM 1365 C CA . SER A 1 179 ? -0.695 0.710 23.142 1.00 96.44 179 SER A CA 1
ATOM 1366 C C . SER A 1 179 ? -0.854 0.042 24.512 1.00 96.44 179 SER A C 1
ATOM 1368 O O . SER A 1 179 ? -0.163 0.412 25.453 1.00 96.44 179 SER A O 1
ATOM 1370 N N . ASN A 1 180 ? -1.747 -0.947 24.620 1.00 93.81 180 ASN A N 1
ATOM 1371 C CA . ASN A 1 180 ? -2.061 -1.692 25.838 1.00 93.81 180 ASN A CA 1
ATOM 1372 C C . ASN A 1 180 ? -1.568 -3.155 25.783 1.00 93.81 180 ASN A C 1
ATOM 1374 O O . ASN A 1 180 ? -2.038 -3.995 26.551 1.00 93.81 180 ASN A O 1
ATOM 1378 N N . GLY A 1 181 ? -0.655 -3.488 24.860 1.00 94.44 181 GLY A N 1
ATOM 1379 C CA . GLY A 1 181 ? -0.103 -4.843 24.713 1.00 94.44 181 GLY A CA 1
ATOM 1380 C C . GLY A 1 181 ? -1.104 -5.895 24.213 1.00 94.44 181 GLY A C 1
ATOM 1381 O O . GLY A 1 181 ? -0.889 -7.089 24.404 1.00 94.44 181 GLY A O 1
ATOM 1382 N N . GLN A 1 182 ? -2.208 -5.472 23.592 1.00 93.69 182 GLN A N 1
ATOM 1383 C CA . GLN A 1 182 ? -3.261 -6.339 23.060 1.00 93.69 182 GLN A CA 1
ATOM 1384 C C . GLN A 1 182 ? -3.196 -6.446 21.530 1.00 93.69 182 GLN A C 1
ATOM 1386 O O . GLN A 1 182 ? -2.793 -5.517 20.829 1.00 93.69 182 GLN A O 1
ATOM 1391 N N . ALA A 1 183 ? -3.658 -7.578 20.997 1.00 94.31 183 ALA A N 1
ATOM 1392 C CA . ALA A 1 183 ? -3.842 -7.755 19.560 1.00 94.31 183 ALA A CA 1
ATOM 1393 C C . ALA A 1 183 ? -5.034 -6.932 19.033 1.00 94.31 183 ALA A C 1
ATOM 1395 O O . ALA A 1 183 ? -6.021 -6.713 19.734 1.00 94.31 183 ALA A O 1
ATOM 1396 N N . LEU A 1 184 ? -4.968 -6.523 17.763 1.00 96.19 184 LEU A N 1
ATOM 1397 C CA . LEU A 1 184 ? -6.108 -5.934 17.050 1.00 96.19 184 LEU A CA 1
ATOM 1398 C C . LEU A 1 184 ? -7.251 -6.953 16.908 1.00 96.19 184 LEU A C 1
ATOM 1400 O O . LEU A 1 184 ? -7.002 -8.139 16.675 1.00 96.19 184 LEU A O 1
ATOM 1404 N N . PHE A 1 185 ? -8.503 -6.482 16.922 1.00 95.50 185 PHE A N 1
ATOM 1405 C CA . PHE A 1 185 ? -9.687 -7.341 16.770 1.00 95.50 185 PHE A CA 1
ATOM 1406 C C . PHE A 1 185 ? -9.658 -8.234 15.514 1.00 95.50 185 PHE A C 1
ATOM 1408 O O . PHE A 1 185 ? -10.173 -9.349 15.541 1.00 95.50 185 PHE A O 1
ATOM 1415 N N . ALA A 1 186 ? -8.983 -7.801 14.443 1.00 95.75 186 ALA A N 1
ATOM 1416 C CA . ALA A 1 186 ? -8.786 -8.581 13.219 1.00 95.75 186 ALA A CA 1
ATOM 1417 C C . ALA A 1 186 ? -8.194 -9.991 13.454 1.00 95.75 186 ALA A C 1
ATOM 1419 O O . ALA A 1 186 ? -8.500 -10.912 12.701 1.00 95.75 186 ALA A O 1
ATOM 1420 N N . PHE A 1 187 ? -7.393 -10.193 14.508 1.00 95.12 187 PHE A N 1
ATOM 1421 C CA . PHE A 1 187 ? -6.860 -11.515 14.868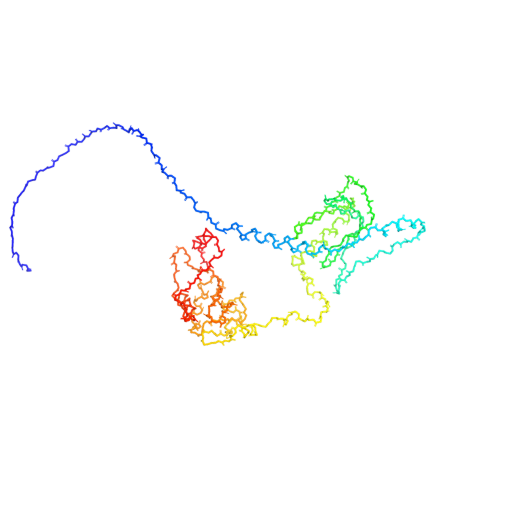 1.00 95.12 187 PHE A CA 1
ATOM 1422 C C . PHE A 1 187 ? -7.881 -12.388 15.627 1.00 95.12 187 PHE A C 1
ATOM 1424 O O . PHE A 1 187 ? -7.860 -13.622 15.513 1.00 95.12 187 PHE A O 1
ATOM 1431 N N . ASN A 1 188 ? -8.808 -11.756 16.354 1.00 92.44 188 ASN A N 1
ATOM 1432 C CA . ASN A 1 188 ? -9.858 -12.418 17.131 1.00 92.44 188 ASN A CA 1
ATOM 1433 C C . ASN A 1 188 ? -11.079 -12.780 16.283 1.00 92.44 188 ASN A C 1
ATOM 1435 O O . ASN A 1 188 ? -11.647 -13.848 16.501 1.00 92.44 188 ASN A O 1
ATOM 1439 N N . HIS A 1 189 ? -11.438 -11.943 15.309 1.00 94.00 189 HIS A N 1
ATOM 1440 C CA . HIS A 1 189 ? -12.560 -12.136 14.391 1.00 94.00 189 HIS A CA 1
ATOM 1441 C C . HIS A 1 189 ? -12.502 -13.509 13.683 1.00 94.00 189 HIS A C 1
ATOM 1443 O O . HIS A 1 189 ? -11.436 -13.949 13.227 1.00 94.00 189 HIS A O 1
ATOM 1449 N N . LYS A 1 190 ? -13.644 -14.217 13.631 1.00 93.12 190 LYS A N 1
ATOM 1450 C CA . LYS A 1 190 ? -13.791 -15.559 13.013 1.00 93.12 190 LYS A CA 1
ATOM 1451 C C . LYS A 1 190 ? -15.019 -15.705 12.109 1.00 93.12 190 LYS A C 1
ATOM 1453 O O . LYS A 1 190 ? -15.474 -16.828 11.884 1.00 93.12 190 LYS A O 1
ATOM 1458 N N . GLU A 1 191 ? -15.566 -14.606 11.602 1.00 93.75 191 GLU A N 1
ATOM 1459 C CA . GLU A 1 191 ? -16.609 -14.690 10.579 1.00 93.75 191 GLU A CA 1
ATOM 1460 C C . GLU A 1 191 ? -16.066 -15.375 9.314 1.00 93.75 191 GLU A C 1
ATOM 1462 O O . GLU A 1 191 ? -14.872 -15.303 9.006 1.00 93.75 191 GLU A O 1
ATOM 1467 N N . LYS A 1 192 ? -16.933 -16.110 8.615 1.00 93.31 192 LYS A N 1
ATOM 1468 C CA . LYS A 1 192 ? -16.574 -16.881 7.424 1.00 93.31 192 LYS A CA 1
ATOM 1469 C C . LYS A 1 192 ? -17.333 -16.337 6.227 1.00 93.31 192 LYS A C 1
ATOM 1471 O O . LYS A 1 192 ? -18.557 -16.376 6.204 1.00 93.31 192 LYS A O 1
ATOM 1476 N N . PHE A 1 193 ? -16.586 -15.918 5.216 1.00 94.88 193 PHE A N 1
ATOM 1477 C CA . PHE A 1 193 ? -17.118 -15.472 3.935 1.00 94.88 193 PHE A CA 1
ATOM 1478 C C . PHE A 1 193 ? -16.903 -16.564 2.874 1.00 94.88 193 PHE A C 1
ATOM 1480 O O . PHE A 1 193 ? -15.912 -17.295 2.958 1.00 94.88 193 PHE A O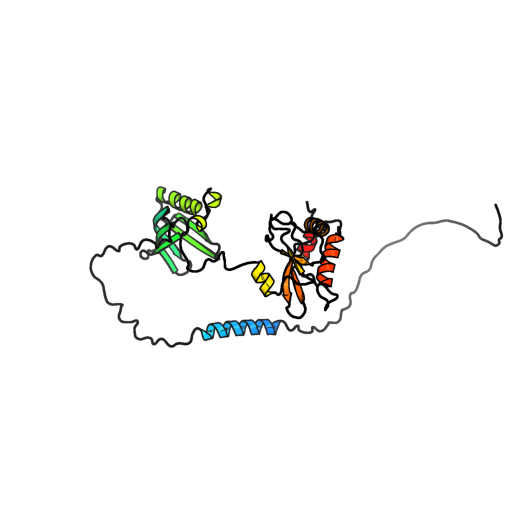 1
ATOM 1487 N N . PRO A 1 194 ? -17.790 -16.691 1.869 1.00 97.19 194 PRO A N 1
ATOM 1488 C CA . PRO A 1 194 ? -17.646 -17.697 0.812 1.00 97.19 194 PRO A CA 1
ATOM 1489 C C . PRO A 1 194 ? -16.428 -17.445 -0.092 1.00 97.19 194 PRO A C 1
ATOM 1491 O O . PRO A 1 194 ? -15.910 -18.375 -0.703 1.00 97.19 194 PRO A O 1
ATOM 1494 N N . ILE A 1 195 ? -15.954 -16.196 -0.167 1.00 97.06 195 ILE A N 1
ATOM 1495 C CA . ILE A 1 195 ? -14.795 -15.784 -0.965 1.00 97.06 195 ILE A CA 1
ATOM 1496 C C . ILE A 1 195 ? -13.617 -15.500 -0.031 1.00 97.06 195 ILE A C 1
ATOM 1498 O O . ILE A 1 195 ? -13.722 -14.699 0.899 1.00 97.06 195 ILE A O 1
ATOM 1502 N N . ASN A 1 196 ? -12.464 -16.112 -0.306 1.00 96.06 196 ASN A N 1
ATOM 1503 C CA . ASN A 1 196 ? -11.225 -15.809 0.405 1.00 96.06 196 ASN A CA 1
ATOM 1504 C C . ASN A 1 196 ? -10.551 -14.562 -0.193 1.00 96.06 196 ASN A C 1
ATOM 1506 O O . ASN A 1 196 ? -9.823 -14.660 -1.181 1.00 96.06 196 ASN A O 1
ATOM 1510 N N . GLY A 1 197 ? -10.759 -13.400 0.435 1.00 96.50 197 GLY A N 1
ATOM 1511 C CA . GLY A 1 197 ? -10.183 -12.118 0.005 1.00 96.50 197 GLY A CA 1
ATOM 1512 C C . GLY A 1 197 ? -8.658 -12.136 -0.193 1.00 96.50 197 GLY A C 1
ATOM 1513 O O . GLY A 1 197 ? -8.150 -11.496 -1.109 1.00 96.50 197 GLY A O 1
ATOM 1514 N N . TRP A 1 198 ? -7.925 -12.951 0.576 1.00 96.38 198 TRP A N 1
ATOM 1515 C CA . TRP A 1 198 ? -6.465 -13.102 0.462 1.00 96.38 198 TRP A CA 1
ATOM 1516 C C . TRP A 1 198 ? -5.994 -13.799 -0.824 1.00 96.38 198 TRP A C 1
ATOM 1518 O O . TRP A 1 198 ? -4.791 -13.905 -1.053 1.00 96.38 198 TRP A O 1
ATOM 1528 N N . LYS A 1 199 ? -6.916 -14.317 -1.644 1.00 96.75 199 LYS A N 1
ATOM 1529 C CA . LYS A 1 199 ? -6.630 -14.978 -2.928 1.00 96.75 199 LYS A CA 1
ATOM 1530 C C . LYS A 1 199 ? -7.124 -14.194 -4.147 1.00 96.75 199 LYS A C 1
ATOM 1532 O O . LYS A 1 199 ? -6.977 -14.681 -5.259 1.00 96.75 199 LYS A O 1
ATOM 1537 N N . VAL A 1 200 ? -7.678 -12.994 -3.951 1.00 96.75 200 VAL A N 1
ATOM 1538 C CA . VAL A 1 200 ? -8.181 -12.139 -5.043 1.00 96.75 200 VAL A CA 1
ATOM 1539 C C . VAL A 1 200 ? -7.043 -11.572 -5.899 1.00 96.75 200 VAL A C 1
ATOM 1541 O O . VAL A 1 200 ? -7.204 -11.425 -7.105 1.00 96.75 200 VAL A O 1
ATOM 1544 N N . TYR A 1 201 ? -5.894 -11.270 -5.291 1.00 97.75 201 TYR A N 1
ATOM 1545 C CA . TYR A 1 201 ? -4.732 -10.713 -5.982 1.00 97.75 201 TYR A CA 1
ATOM 1546 C C . TYR A 1 201 ? -3.591 -11.733 -6.062 1.00 97.75 201 TYR A C 1
ATOM 1548 O O . TYR A 1 201 ? -3.067 -12.167 -5.036 1.00 97.75 201 TYR A O 1
ATOM 1556 N N . ASP A 1 202 ? -3.183 -12.065 -7.287 1.00 97.62 202 ASP A N 1
ATOM 1557 C CA . ASP A 1 202 ? -1.933 -12.764 -7.588 1.00 97.62 202 ASP A CA 1
ATOM 1558 C C . ASP A 1 202 ? -1.059 -11.869 -8.489 1.00 97.62 202 ASP A C 1
ATOM 1560 O O . ASP A 1 202 ? -1.475 -11.566 -9.613 1.00 97.62 202 ASP A O 1
ATOM 1564 N N . PRO A 1 203 ? 0.145 -11.447 -8.046 1.00 97.44 203 PRO A N 1
ATOM 1565 C CA . PRO A 1 203 ? 0.987 -10.531 -8.816 1.00 97.44 203 PRO A CA 1
ATOM 1566 C C . PRO A 1 203 ? 1.347 -11.061 -10.206 1.00 97.44 203 PRO A C 1
ATOM 1568 O O . PRO A 1 203 ? 1.367 -10.305 -11.172 1.00 97.44 203 PRO A O 1
ATOM 1571 N N . VAL A 1 204 ? 1.624 -12.365 -10.328 1.00 97.75 204 VAL A N 1
ATOM 1572 C CA . VAL A 1 204 ? 2.045 -12.967 -11.603 1.00 97.75 204 VAL A CA 1
ATOM 1573 C C . VAL A 1 204 ? 0.891 -12.977 -12.604 1.00 97.75 204 VAL A C 1
ATOM 1575 O O . VAL A 1 204 ? 1.106 -12.698 -13.781 1.00 97.75 204 VAL A O 1
ATOM 1578 N N . SER A 1 205 ? -0.328 -13.263 -12.151 1.00 98.31 205 SER A N 1
ATOM 1579 C CA . SER A 1 205 ? -1.531 -13.231 -12.984 1.00 98.31 205 SER A CA 1
ATOM 1580 C C . SER A 1 205 ? -1.884 -11.814 -13.439 1.00 98.31 205 SER A C 1
ATOM 1582 O O . SER A 1 205 ? -2.248 -11.639 -14.599 1.00 98.31 205 SER A O 1
ATOM 1584 N N . GLU A 1 206 ? -1.707 -10.795 -12.589 1.00 98.56 206 GLU A N 1
ATOM 1585 C CA . GLU A 1 206 ? -1.890 -9.394 -13.001 1.00 98.56 206 GLU A CA 1
ATOM 1586 C C . GLU A 1 206 ? -0.840 -8.959 -14.035 1.00 98.56 206 GLU A C 1
ATOM 1588 O O . GLU A 1 206 ? -1.201 -8.391 -15.063 1.00 98.56 206 GLU A O 1
ATOM 1593 N N . TYR A 1 207 ? 0.441 -9.292 -13.846 1.00 98.50 207 TYR A N 1
ATOM 1594 C CA . TYR A 1 207 ? 1.462 -9.008 -14.862 1.00 98.50 207 TYR A CA 1
ATOM 1595 C C . TYR A 1 207 ? 1.175 -9.741 -16.186 1.00 98.50 207 TYR A C 1
ATOM 1597 O O . TYR A 1 207 ? 1.241 -9.127 -17.250 1.00 98.50 207 TYR A O 1
ATOM 1605 N N . LYS A 1 208 ? 0.739 -11.007 -16.147 1.00 98.25 208 LYS A N 1
ATOM 1606 C CA . LYS A 1 208 ? 0.298 -11.741 -17.349 1.00 98.25 208 LYS A CA 1
ATOM 1607 C C . LYS A 1 208 ? -0.896 -11.086 -18.046 1.00 98.25 208 LYS A C 1
ATOM 1609 O O . LYS A 1 208 ? -0.922 -11.041 -19.271 1.00 98.25 208 LYS A O 1
ATOM 1614 N N . ARG A 1 209 ? -1.859 -10.542 -17.293 1.00 98.50 209 ARG A N 1
ATOM 1615 C CA . ARG A 1 209 ? -2.999 -9.779 -17.838 1.00 98.50 209 ARG A CA 1
ATOM 1616 C C . ARG A 1 209 ? -2.549 -8.511 -18.581 1.00 98.50 209 ARG A C 1
ATOM 1618 O O . ARG A 1 209 ? -3.262 -8.043 -19.464 1.00 98.50 209 ARG A O 1
ATOM 1625 N N . GLN A 1 210 ? -1.380 -7.968 -18.242 1.00 98.56 210 GLN A N 1
ATOM 1626 C CA . GLN A 1 210 ? -0.737 -6.849 -18.939 1.00 98.56 210 GLN A CA 1
ATOM 1627 C C . GLN A 1 210 ? 0.203 -7.286 -20.086 1.00 98.56 210 GLN A C 1
ATOM 1629 O O . GLN A 1 210 ? 0.859 -6.436 -20.676 1.00 98.56 210 GLN A O 1
ATOM 1634 N N . GLY A 1 211 ? 0.292 -8.583 -20.409 1.00 98.06 211 GLY A N 1
ATOM 1635 C CA . GLY A 1 211 ? 1.183 -9.097 -21.460 1.00 98.06 211 GLY A CA 1
ATOM 1636 C C . GLY A 1 211 ? 2.636 -9.327 -21.022 1.00 98.06 211 GLY A C 1
ATOM 1637 O O . GLY A 1 211 ? 3.519 -9.388 -21.870 1.00 98.06 211 GLY A O 1
ATOM 1638 N N . LEU A 1 212 ? 2.900 -9.447 -19.715 1.00 98.12 212 LEU A N 1
ATOM 1639 C CA . LEU A 1 212 ? 4.251 -9.591 -19.157 1.00 98.12 212 LEU A CA 1
ATOM 1640 C C . LEU A 1 212 ? 4.540 -11.029 -18.667 1.00 98.12 212 LEU A C 1
ATOM 1642 O O . LEU A 1 212 ? 3.639 -11.699 -18.147 1.00 98.12 212 LEU A O 1
ATOM 1646 N N . PRO A 1 213 ? 5.803 -11.503 -18.725 1.00 97.88 213 PRO A N 1
ATOM 1647 C CA . PRO A 1 213 ? 6.978 -10.816 -19.271 1.00 97.88 213 PRO A CA 1
ATOM 1648 C C . PRO A 1 213 ? 6.964 -10.761 -20.806 1.00 97.88 213 PRO A C 1
ATOM 1650 O O . PRO A 1 213 ? 6.325 -11.590 -21.449 1.00 97.88 213 PRO A O 1
ATOM 1653 N N . ASN A 1 214 ? 7.716 -9.817 -21.367 1.00 96.62 214 ASN A N 1
ATOM 1654 C CA . ASN A 1 214 ? 7.997 -9.705 -22.800 1.00 96.62 214 ASN A CA 1
ATOM 1655 C C . ASN A 1 214 ? 9.505 -9.457 -23.017 1.00 96.62 214 ASN A C 1
ATOM 1657 O O . ASN A 1 214 ? 10.284 -9.510 -22.062 1.00 96.62 214 ASN A O 1
ATOM 1661 N N . ASP A 1 215 ? 9.930 -9.191 -24.253 1.00 95.62 215 ASP A N 1
A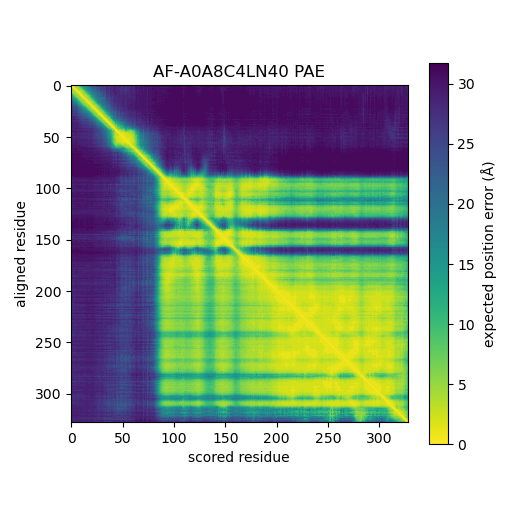TOM 1662 C CA . ASP A 1 215 ? 11.351 -8.990 -24.577 1.00 95.62 215 ASP A CA 1
ATOM 1663 C C . ASP A 1 215 ? 11.969 -7.814 -23.791 1.00 95.62 215 ASP A C 1
ATOM 1665 O O . ASP A 1 215 ? 13.078 -7.920 -23.256 1.00 95.62 215 ASP A O 1
ATOM 1669 N N . SER A 1 216 ? 11.214 -6.723 -23.628 1.00 97.06 216 SER A N 1
ATOM 1670 C CA . SER A 1 216 ? 11.643 -5.513 -22.918 1.00 97.06 216 SER A CA 1
ATOM 1671 C C . SER A 1 216 ? 11.583 -5.620 -21.387 1.00 97.06 216 SER A C 1
ATOM 1673 O O . SER A 1 216 ? 12.374 -4.959 -20.709 1.00 97.06 216 SER A O 1
ATOM 1675 N N . TRP A 1 217 ? 10.690 -6.440 -20.818 1.00 98.12 217 TRP A N 1
ATOM 1676 C CA . TRP A 1 217 ? 10.377 -6.452 -19.382 1.00 98.12 217 TRP A CA 1
ATOM 1677 C C . TRP A 1 217 ? 10.308 -7.857 -18.767 1.00 98.12 217 TRP A C 1
ATOM 1679 O O . TRP A 1 217 ? 9.475 -8.690 -19.134 1.00 98.12 217 TRP A O 1
ATOM 1689 N N . LYS A 1 218 ? 11.100 -8.080 -17.709 1.00 97.75 218 LYS A N 1
ATOM 1690 C CA . LYS A 1 218 ? 11.163 -9.341 -16.950 1.00 97.75 218 LYS A CA 1
ATOM 1691 C C . LYS A 1 218 ? 10.431 -9.258 -15.607 1.00 97.75 218 LYS A C 1
ATOM 1693 O O . LYS A 1 218 ? 10.593 -8.299 -14.851 1.00 97.75 218 LYS A O 1
ATOM 1698 N N . ILE A 1 219 ? 9.694 -10.318 -15.260 1.00 98.00 219 ILE A N 1
ATOM 1699 C CA . ILE A 1 219 ? 9.202 -10.545 -13.890 1.00 98.00 219 ILE A CA 1
ATOM 1700 C C . ILE A 1 219 ? 10.382 -11.028 -13.037 1.00 98.00 219 ILE A C 1
ATOM 1702 O O . ILE A 1 219 ? 10.902 -12.123 -13.248 1.00 98.00 219 ILE A O 1
ATOM 1706 N N . SER A 1 220 ? 10.801 -10.217 -12.068 1.00 96.25 220 SER A N 1
ATOM 1707 C CA . SER A 1 220 ? 11.943 -10.485 -11.194 1.00 96.25 220 SER A CA 1
ATOM 1708 C C . SER A 1 220 ? 11.520 -10.931 -9.792 1.00 96.25 220 SER A C 1
ATOM 1710 O O . SER A 1 220 ? 10.545 -10.440 -9.219 1.00 96.25 220 SER A O 1
ATOM 1712 N N . LYS A 1 221 ? 12.313 -11.847 -9.223 1.00 96.25 221 LYS A N 1
ATOM 1713 C CA . LYS A 1 221 ? 12.237 -12.313 -7.826 1.00 96.25 221 LYS A CA 1
ATOM 1714 C C . LYS A 1 221 ? 13.374 -11.763 -6.954 1.00 96.25 221 LYS A C 1
ATOM 1716 O O . LYS A 1 221 ? 13.573 -12.243 -5.841 1.00 96.25 221 LYS A O 1
ATOM 1721 N N . VAL A 1 222 ? 14.121 -10.767 -7.441 1.00 96.00 222 VAL A N 1
ATOM 1722 C CA . VAL A 1 222 ? 15.265 -10.174 -6.721 1.00 96.00 222 VAL A CA 1
ATOM 1723 C C . VAL A 1 222 ? 14.880 -9.613 -5.344 1.00 96.00 222 VAL A C 1
ATOM 1725 O O . VAL A 1 222 ? 15.675 -9.670 -4.416 1.00 96.00 222 VAL A O 1
ATOM 1728 N N . ASN A 1 223 ? 13.629 -9.165 -5.175 1.00 97.12 223 ASN A N 1
ATOM 1729 C CA . ASN A 1 223 ? 13.098 -8.686 -3.896 1.00 97.12 223 ASN A CA 1
ATOM 1730 C C . ASN A 1 223 ? 12.339 -9.760 -3.088 1.00 97.12 223 ASN A C 1
ATOM 1732 O O . ASN A 1 223 ? 11.616 -9.421 -2.159 1.00 97.12 223 ASN A O 1
ATOM 1736 N N . SER A 1 224 ? 12.467 -11.052 -3.419 1.00 97.69 224 SER A N 1
ATOM 1737 C CA . SER A 1 224 ? 11.686 -12.129 -2.774 1.00 97.69 224 SER A CA 1
ATOM 1738 C C . SER A 1 224 ? 11.884 -12.233 -1.259 1.00 97.69 224 SER A C 1
ATOM 1740 O O . SER A 1 224 ? 10.941 -12.573 -0.547 1.00 97.69 224 SER A O 1
ATOM 1742 N N . ASN A 1 225 ? 13.080 -11.876 -0.785 1.00 97.38 225 ASN A N 1
ATOM 1743 C CA . ASN A 1 225 ? 13.446 -11.833 0.630 1.00 97.38 225 ASN A CA 1
ATOM 1744 C C . ASN A 1 225 ? 13.372 -10.412 1.223 1.00 97.38 225 ASN A C 1
ATOM 1746 O O . ASN A 1 225 ? 13.790 -10.213 2.355 1.00 97.38 225 ASN A O 1
ATOM 1750 N N . TYR A 1 226 ? 12.861 -9.431 0.468 1.00 97.50 226 TYR A N 1
ATOM 1751 C CA . TYR A 1 226 ? 12.735 -8.018 0.856 1.00 97.50 226 TYR A CA 1
ATOM 1752 C C . TYR A 1 226 ? 14.061 -7.267 1.126 1.00 97.50 226 TYR A C 1
ATOM 1754 O O . TYR A 1 226 ? 14.038 -6.141 1.614 1.00 97.50 226 TYR A O 1
ATOM 1762 N N . GLU A 1 227 ? 15.205 -7.852 0.752 1.00 93.44 227 GLU A N 1
ATOM 1763 C CA . GLU A 1 227 ? 16.553 -7.291 0.956 1.00 93.44 227 GLU A CA 1
ATOM 1764 C C . GLU A 1 227 ? 16.825 -5.999 0.138 1.00 93.44 227 GLU A C 1
ATOM 1766 O O . GLU A 1 227 ? 17.196 -4.993 0.743 1.00 93.44 227 GLU A O 1
ATOM 1771 N N . PRO A 1 228 ? 16.603 -5.928 -1.199 1.00 91.81 228 PRO A N 1
ATOM 1772 C CA . PRO A 1 228 ? 16.751 -4.669 -1.946 1.00 91.81 228 PRO A CA 1
ATOM 1773 C C . PRO A 1 228 ? 15.804 -3.545 -1.500 1.00 91.81 228 PRO A C 1
ATOM 1775 O O . PRO A 1 228 ? 16.169 -2.369 -1.562 1.00 91.81 228 PRO A O 1
ATOM 1778 N N . CYS A 1 229 ? 14.568 -3.882 -1.116 1.00 97.38 229 CYS A N 1
ATOM 1779 C CA . CYS A 1 229 ? 13.588 -2.925 -0.613 1.00 97.38 229 CYS A CA 1
ATOM 1780 C C . CYS A 1 229 ? 12.507 -3.604 0.248 1.00 97.38 229 CYS A C 1
ATOM 1782 O O . CYS A 1 229 ? 11.580 -4.249 -0.259 1.00 97.38 229 CYS A O 1
ATOM 1784 N N . ASP A 1 230 ? 12.582 -3.338 1.553 1.00 97.75 230 ASP A N 1
ATOM 1785 C CA . ASP A 1 230 ? 11.697 -3.837 2.616 1.00 97.75 230 ASP A CA 1
ATOM 1786 C C . ASP A 1 230 ? 10.200 -3.534 2.414 1.00 97.75 230 ASP A C 1
ATOM 1788 O O . ASP A 1 230 ? 9.319 -4.220 2.929 1.00 97.75 230 ASP A O 1
ATOM 1792 N N . THR A 1 231 ? 9.908 -2.477 1.660 1.00 98.00 231 THR A N 1
ATOM 1793 C CA . THR A 1 231 ? 8.574 -1.902 1.477 1.00 98.00 231 THR A CA 1
ATOM 1794 C C . THR A 1 231 ? 8.054 -2.031 0.044 1.00 98.00 231 THR A C 1
ATOM 1796 O O . THR A 1 231 ? 7.037 -1.425 -0.303 1.00 98.00 231 THR A O 1
ATOM 1799 N N . TYR A 1 232 ? 8.732 -2.822 -0.789 1.00 98.06 232 TYR A N 1
ATOM 1800 C CA . TYR A 1 232 ? 8.265 -3.258 -2.107 1.00 98.06 232 TYR A CA 1
ATOM 1801 C C . TYR A 1 232 ? 7.741 -4.699 -2.063 1.00 98.06 232 TYR A C 1
ATOM 1803 O O . TYR A 1 232 ? 8.093 -5.460 -1.164 1.00 98.06 232 TYR A O 1
ATOM 1811 N N . PRO A 1 233 ? 6.885 -5.107 -3.019 1.00 98.06 233 PRO A N 1
ATOM 1812 C CA . PRO A 1 233 ? 6.439 -6.493 -3.105 1.00 98.06 233 PRO A CA 1
ATOM 1813 C C . PRO A 1 233 ? 7.606 -7.444 -3.418 1.00 98.06 233 PRO A C 1
ATOM 1815 O O . PRO A 1 233 ? 8.608 -7.057 -4.020 1.00 98.06 233 PRO A O 1
ATOM 1818 N N . ALA A 1 234 ? 7.437 -8.720 -3.064 1.00 97.94 234 ALA A N 1
ATOM 1819 C CA . ALA A 1 234 ? 8.400 -9.790 -3.348 1.00 97.94 234 ALA A CA 1
ATOM 1820 C C . ALA A 1 234 ? 8.633 -10.050 -4.853 1.00 97.94 234 ALA A C 1
ATOM 1822 O O . ALA A 1 234 ? 9.659 -10.610 -5.245 1.00 97.94 234 ALA A O 1
ATOM 1823 N N . ILE A 1 235 ? 7.665 -9.669 -5.692 1.00 98.12 235 ILE A N 1
ATOM 1824 C CA . ILE A 1 235 ? 7.686 -9.818 -7.149 1.00 98.12 235 ILE A CA 1
ATOM 1825 C C . ILE A 1 235 ? 7.549 -8.424 -7.759 1.00 98.12 235 ILE A C 1
ATOM 1827 O O . ILE A 1 235 ? 6.570 -7.730 -7.488 1.00 98.12 235 ILE A O 1
ATOM 1831 N N . ILE A 1 236 ? 8.526 -8.035 -8.576 1.00 98.00 236 ILE A N 1
ATOM 1832 C CA . ILE A 1 236 ? 8.602 -6.730 -9.247 1.00 98.00 236 ILE A CA 1
ATOM 1833 C C . ILE A 1 236 ? 8.961 -6.921 -10.720 1.00 98.00 236 ILE A C 1
ATOM 1835 O O . ILE A 1 236 ? 9.657 -7.873 -11.068 1.00 98.00 236 ILE A O 1
ATOM 1839 N N . VAL A 1 237 ? 8.511 -6.016 -11.587 1.00 98.44 237 VAL A N 1
ATOM 1840 C CA . VAL A 1 237 ? 8.851 -6.029 -13.018 1.00 98.44 237 VAL A CA 1
ATOM 1841 C C . VAL A 1 237 ? 9.871 -4.935 -13.329 1.00 98.44 237 VAL A C 1
ATOM 1843 O O . VAL A 1 237 ? 9.691 -3.777 -12.940 1.00 98.44 237 VAL A O 1
ATOM 1846 N N . LEU A 1 238 ? 10.947 -5.335 -14.011 1.00 97.81 238 LEU A N 1
ATOM 1847 C CA . LEU A 1 238 ? 12.135 -4.533 -14.328 1.00 97.81 238 LEU A CA 1
ATOM 1848 C C . LEU A 1 238 ? 12.462 -4.668 -15.827 1.00 97.81 238 LEU A C 1
ATOM 1850 O O . LEU A 1 238 ? 12.122 -5.705 -16.406 1.00 97.81 238 LEU A O 1
ATOM 1854 N N . PRO A 1 239 ? 13.159 -3.705 -16.456 1.00 97.12 239 PRO A N 1
ATOM 1855 C CA . PRO A 1 239 ? 13.636 -3.875 -17.826 1.00 97.12 239 PRO A CA 1
ATOM 1856 C C . PRO A 1 239 ? 14.579 -5.082 -17.934 1.00 97.12 239 PRO A C 1
ATOM 1858 O O . PRO A 1 239 ? 15.410 -5.326 -17.049 1.00 97.12 239 PRO A O 1
ATOM 1861 N N . THR A 1 240 ? 14.475 -5.856 -19.014 1.00 96.38 240 THR A N 1
ATOM 1862 C CA . THR A 1 240 ? 15.234 -7.106 -19.201 1.00 96.38 240 THR A CA 1
ATOM 1863 C C . THR A 1 240 ? 16.749 -6.872 -19.152 1.00 96.38 240 THR A C 1
ATOM 1865 O O . THR A 1 240 ? 17.477 -7.667 -18.548 1.00 96.38 240 THR A O 1
ATOM 1868 N N . SER A 1 241 ? 17.205 -5.740 -19.695 1.00 93.12 241 SER A N 1
ATOM 1869 C CA . SER A 1 241 ? 18.607 -5.306 -19.804 1.00 93.12 241 SER A CA 1
ATOM 1870 C C . SER A 1 241 ? 19.273 -4.865 -18.489 1.00 93.12 241 SER A C 1
ATOM 1872 O O . SER A 1 241 ? 20.500 -4.742 -18.445 1.00 93.12 241 SER A O 1
ATOM 1874 N N . VAL A 1 242 ? 18.509 -4.651 -17.410 1.00 93.06 242 VAL A N 1
ATOM 1875 C CA . VAL A 1 242 ? 19.053 -4.274 -16.092 1.00 93.06 242 VAL A CA 1
ATOM 1876 C C . VAL A 1 242 ? 19.839 -5.432 -15.471 1.00 93.06 242 VAL A C 1
ATOM 1878 O O . VAL A 1 242 ? 19.348 -6.562 -15.404 1.00 93.06 242 VAL A O 1
ATOM 1881 N N . LYS A 1 243 ? 21.042 -5.127 -14.970 1.00 91.38 243 LYS A N 1
ATOM 1882 C CA . LYS A 1 243 ? 21.915 -6.042 -14.218 1.00 91.38 243 LYS A CA 1
ATOM 1883 C C . LYS A 1 243 ? 21.748 -5.844 -12.710 1.00 91.38 243 LYS A C 1
ATOM 1885 O O . LYS A 1 243 ? 21.503 -4.725 -12.265 1.00 91.38 243 LYS A O 1
ATOM 1890 N N . ASP A 1 244 ? 21.965 -6.899 -11.931 1.00 89.00 244 ASP A N 1
ATOM 1891 C CA . ASP A 1 244 ? 21.757 -6.875 -10.475 1.00 89.00 244 ASP A CA 1
ATOM 1892 C C . ASP A 1 244 ? 22.766 -5.958 -9.740 1.00 89.00 244 ASP A C 1
ATOM 1894 O O . ASP A 1 244 ? 22.402 -5.270 -8.782 1.00 89.00 244 ASP A O 1
ATOM 1898 N N . ASP A 1 245 ? 24.000 -5.842 -10.250 1.00 91.44 245 ASP A N 1
ATOM 1899 C CA . ASP A 1 245 ? 25.007 -4.881 -9.763 1.00 91.44 245 ASP A CA 1
ATOM 1900 C C . ASP A 1 245 ? 24.568 -3.420 -9.956 1.00 91.44 245 ASP A C 1
ATOM 1902 O O . ASP A 1 245 ? 24.783 -2.574 -9.085 1.00 91.44 245 ASP A O 1
ATOM 1906 N N . ASP A 1 246 ? 23.950 -3.111 -11.104 1.00 93.94 246 ASP A N 1
ATOM 1907 C CA . ASP A 1 246 ? 23.412 -1.777 -11.380 1.00 93.94 246 ASP A CA 1
ATOM 1908 C C . ASP A 1 246 ? 22.206 -1.524 -10.462 1.00 93.94 246 ASP A C 1
ATOM 1910 O O . ASP A 1 246 ? 22.166 -0.511 -9.766 1.00 93.94 246 ASP A O 1
ATOM 1914 N N . LEU A 1 247 ? 21.270 -2.480 -10.382 1.00 95.25 247 LEU A N 1
ATOM 1915 C CA . LEU A 1 247 ? 20.077 -2.416 -9.529 1.00 95.25 247 LEU A CA 1
ATOM 1916 C C . LEU A 1 247 ? 20.418 -2.104 -8.064 1.00 95.25 247 LEU A C 1
ATOM 1918 O O . LEU A 1 247 ? 19.752 -1.276 -7.444 1.00 95.25 247 LEU A O 1
ATOM 1922 N N . SER A 1 248 ? 21.469 -2.723 -7.524 1.00 95.56 248 SER A N 1
ATOM 1923 C CA . SER A 1 248 ? 21.906 -2.526 -6.135 1.00 95.56 248 SER A CA 1
ATOM 1924 C C . SER A 1 248 ? 22.365 -1.085 -5.870 1.00 95.56 248 SER A C 1
ATOM 1926 O O . SER A 1 248 ? 22.047 -0.499 -4.834 1.00 95.56 248 SER A O 1
ATOM 1928 N N . LYS A 1 249 ? 23.054 -0.464 -6.835 1.00 96.94 249 LYS A N 1
ATOM 1929 C CA . LYS A 1 249 ? 23.474 0.946 -6.758 1.00 96.94 249 LYS A CA 1
ATOM 1930 C C . LYS A 1 249 ? 22.303 1.909 -6.955 1.00 96.94 249 LYS A C 1
ATOM 1932 O O . LYS A 1 249 ? 22.234 2.929 -6.273 1.00 96.94 249 LYS A O 1
ATOM 1937 N N . VAL A 1 250 ? 21.360 1.570 -7.837 1.00 97.44 250 VAL A N 1
ATOM 1938 C CA . VAL A 1 250 ? 20.105 2.320 -8.023 1.00 97.44 250 VAL A CA 1
ATOM 1939 C C . VAL A 1 250 ? 19.278 2.305 -6.737 1.00 97.44 250 VAL A C 1
ATOM 1941 O O . VAL A 1 250 ? 18.793 3.352 -6.313 1.00 97.44 250 VAL A O 1
ATOM 1944 N N . ALA A 1 251 ? 19.176 1.157 -6.061 1.00 97.06 251 ALA A N 1
ATOM 1945 C CA . ALA A 1 251 ? 18.526 1.048 -4.756 1.00 97.06 251 ALA A CA 1
ATOM 1946 C C . ALA A 1 251 ? 19.214 1.943 -3.712 1.00 97.06 251 ALA A C 1
ATOM 1948 O O . ALA A 1 251 ? 18.539 2.731 -3.053 1.00 97.06 251 ALA A O 1
ATOM 1949 N N . ALA A 1 252 ? 20.548 1.917 -3.632 1.00 96.00 252 ALA A N 1
ATOM 1950 C CA . ALA A 1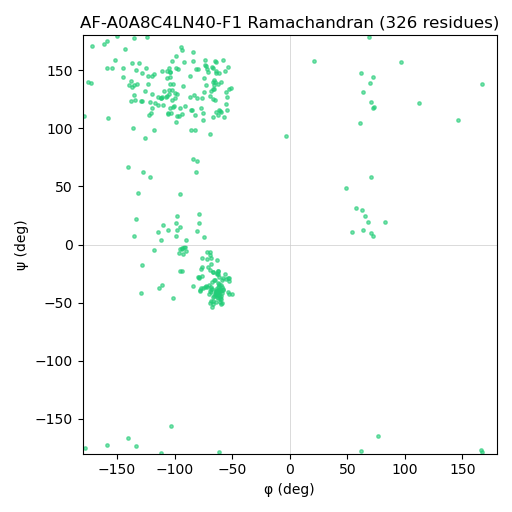 252 ? 21.313 2.781 -2.730 1.00 96.00 252 ALA A CA 1
ATOM 1951 C C . ALA A 1 252 ? 21.159 4.292 -3.018 1.00 96.00 252 ALA A C 1
ATOM 1953 O O . ALA A 1 252 ? 21.362 5.106 -2.120 1.00 96.00 252 ALA A O 1
ATOM 1954 N N . PHE A 1 253 ? 20.786 4.689 -4.241 1.00 96.19 253 PHE A N 1
ATOM 1955 C CA . PHE A 1 253 ? 20.557 6.091 -4.616 1.00 96.19 253 PHE A CA 1
ATOM 1956 C C . PHE A 1 253 ? 19.081 6.531 -4.558 1.00 96.19 253 PHE A C 1
ATOM 1958 O O . PHE A 1 253 ? 18.775 7.720 -4.685 1.00 96.19 253 PHE A O 1
ATOM 1965 N N . ARG A 1 254 ? 18.148 5.601 -4.327 1.00 96.12 254 ARG A N 1
ATOM 1966 C CA . ARG A 1 254 ? 16.704 5.855 -4.213 1.00 96.12 254 ARG A CA 1
ATOM 1967 C C . ARG A 1 254 ? 16.283 5.779 -2.752 1.00 96.12 254 ARG A C 1
ATOM 1969 O O . ARG A 1 254 ? 16.603 4.826 -2.047 1.00 96.12 254 ARG A O 1
ATOM 1976 N N . ALA A 1 255 ? 15.512 6.754 -2.271 1.00 94.88 255 ALA A N 1
ATOM 1977 C CA . ALA A 1 255 ? 15.081 6.768 -0.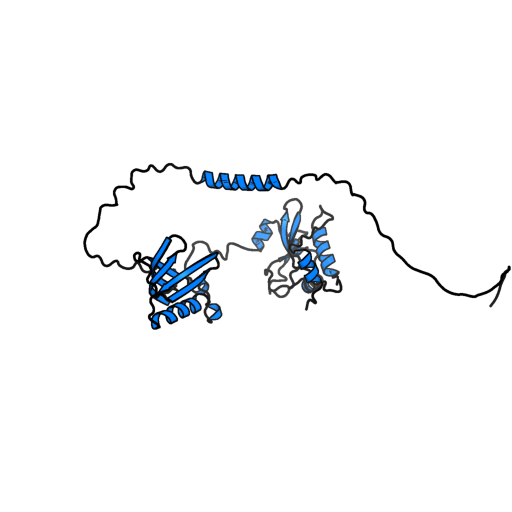872 1.00 94.88 255 ALA A CA 1
ATOM 1978 C C . ALA A 1 255 ? 14.349 5.461 -0.488 1.00 94.88 255 ALA A C 1
ATOM 1980 O O . ALA A 1 255 ? 13.319 5.125 -1.084 1.00 94.88 255 ALA A O 1
ATOM 1981 N N . LYS A 1 256 ? 14.877 4.750 0.519 1.00 95.31 256 LYS A N 1
ATOM 1982 C CA . LYS A 1 256 ? 14.421 3.423 0.987 1.00 95.31 256 LYS A CA 1
ATOM 1983 C C . LYS A 1 256 ? 14.540 2.279 -0.041 1.00 95.31 256 LYS A C 1
ATOM 1985 O O . LYS A 1 256 ? 13.695 1.390 -0.038 1.00 95.31 256 LYS A O 1
ATOM 1990 N N . GLY A 1 257 ? 15.504 2.314 -0.964 1.00 96.44 257 GLY A N 1
ATOM 1991 C CA . GLY A 1 257 ? 15.699 1.234 -1.948 1.00 96.44 257 GLY A CA 1
ATOM 1992 C C . GLY A 1 257 ? 14.636 1.167 -3.053 1.00 96.44 257 GLY A C 1
ATOM 1993 O O . GLY A 1 257 ? 14.611 0.231 -3.847 1.00 96.44 257 GLY A O 1
ATOM 1994 N N . ARG A 1 258 ? 13.728 2.149 -3.123 1.00 98.19 258 ARG A N 1
ATOM 1995 C CA . ARG A 1 258 ? 12.540 2.132 -3.996 1.00 98.19 258 ARG A CA 1
ATOM 1996 C C . ARG A 1 258 ? 12.873 2.536 -5.437 1.00 98.19 258 ARG A C 1
ATOM 1998 O O . ARG A 1 258 ? 12.535 3.635 -5.888 1.00 98.19 258 ARG A O 1
ATOM 2005 N N . VAL A 1 259 ? 13.568 1.635 -6.126 1.00 98.00 259 VAL A N 1
ATOM 2006 C CA . VAL A 1 259 ? 13.954 1.729 -7.544 1.00 98.00 259 VAL A CA 1
ATOM 2007 C C . VAL A 1 259 ? 12.744 1.888 -8.478 1.00 98.00 259 VAL A C 1
ATOM 2009 O O . VAL A 1 259 ? 11.636 1.517 -8.099 1.00 98.00 259 VAL A O 1
ATOM 2012 N N . PRO A 1 260 ? 12.909 2.400 -9.711 1.00 98.19 260 PRO A N 1
ATOM 2013 C CA . PRO A 1 260 ? 11.816 2.441 -10.680 1.00 98.19 260 PRO A CA 1
ATOM 2014 C C . PRO A 1 260 ? 11.345 1.036 -11.087 1.00 98.19 260 PRO A C 1
ATOM 2016 O O . PRO A 1 260 ? 12.075 0.281 -11.727 1.00 98.19 260 PRO A O 1
ATOM 2019 N N . VAL A 1 261 ? 10.106 0.690 -10.732 1.00 98.31 261 VAL A N 1
ATOM 2020 C CA . VAL A 1 261 ? 9.454 -0.588 -11.080 1.00 98.31 261 VAL A CA 1
ATOM 2021 C C . VAL A 1 261 ? 8.191 -0.353 -11.900 1.00 98.31 261 VAL A C 1
ATOM 2023 O O . VAL A 1 261 ? 7.468 0.625 -11.675 1.00 98.31 261 VAL A O 1
ATOM 2026 N N . LEU A 1 262 ? 7.903 -1.251 -12.842 1.00 98.62 262 LEU A N 1
ATOM 2027 C CA . LEU A 1 262 ? 6.698 -1.179 -13.669 1.00 98.62 262 LEU A CA 1
ATOM 2028 C C . LEU A 1 262 ? 5.438 -1.369 -12.816 1.00 98.62 262 LEU A C 1
ATOM 2030 O O . LEU A 1 262 ? 5.352 -2.269 -11.979 1.00 98.62 262 LEU A O 1
ATOM 2034 N N . SER A 1 263 ? 4.455 -0.498 -13.042 1.00 98.62 263 SER A N 1
ATOM 2035 C CA . SER A 1 263 ? 3.101 -0.591 -12.477 1.00 98.62 263 SER A CA 1
ATOM 2036 C C . SER A 1 263 ? 2.054 -0.902 -13.545 1.00 98.62 263 SER A C 1
ATOM 2038 O O . SER A 1 263 ? 1.086 -1.605 -13.261 1.00 98.62 263 SER A O 1
ATOM 2040 N N . TRP A 1 264 ? 2.249 -0.380 -14.759 1.00 98.69 264 TRP A N 1
ATOM 2041 C CA . TRP A 1 264 ? 1.363 -0.602 -15.897 1.00 98.69 264 TRP A CA 1
ATOM 2042 C C . TRP A 1 264 ? 2.111 -0.452 -17.228 1.00 98.69 264 TRP A C 1
ATOM 2044 O O . TRP A 1 264 ? 3.064 0.326 -17.303 1.00 98.69 264 TRP A O 1
ATOM 2054 N N . ILE A 1 265 ? 1.653 -1.150 -18.268 1.00 98.38 265 ILE A N 1
ATOM 2055 C CA . ILE A 1 265 ? 2.110 -1.031 -19.660 1.00 98.38 265 ILE A CA 1
ATOM 2056 C C . ILE A 1 265 ? 0.907 -0.943 -20.609 1.00 98.38 265 ILE A C 1
ATOM 2058 O O . ILE A 1 265 ? -0.087 -1.650 -20.433 1.00 98.38 265 ILE A O 1
ATOM 2062 N N . HIS A 1 266 ? 0.991 -0.059 -21.605 1.00 97.56 266 HIS A N 1
ATOM 2063 C CA . HIS A 1 266 ? -0.015 0.065 -22.656 1.00 97.56 266 HIS A CA 1
ATOM 2064 C C . HIS A 1 266 ? 0.092 -1.110 -23.647 1.00 97.56 266 HIS A C 1
ATOM 2066 O O . HIS A 1 266 ? 1.187 -1.351 -24.151 1.00 97.56 266 HIS A O 1
ATOM 2072 N N . PRO A 1 267 ? -1.011 -1.802 -23.998 1.00 96.12 267 PRO A N 1
ATOM 2073 C CA . PRO A 1 267 ? -0.953 -3.027 -24.805 1.00 96.12 267 PRO A CA 1
ATOM 2074 C C . PRO A 1 267 ? -0.444 -2.826 -26.244 1.00 96.12 267 PRO A C 1
ATOM 2076 O O . PRO A 1 267 ? 0.155 -3.737 -26.796 1.00 96.12 267 PRO A O 1
ATOM 2079 N N . GLU A 1 268 ? -0.687 -1.658 -26.853 1.00 94.06 268 GLU A N 1
ATOM 2080 C CA . GLU A 1 268 ? -0.291 -1.379 -28.251 1.00 94.06 268 GLU A CA 1
ATOM 2081 C C . GLU A 1 268 ? 0.984 -0.526 -28.402 1.00 94.06 268 GLU A C 1
ATOM 2083 O O . GLU A 1 268 ? 1.840 -0.834 -29.225 1.00 94.06 268 GLU A O 1
ATOM 2088 N N . SER A 1 269 ? 1.119 0.567 -27.639 1.00 94.56 269 SER A N 1
ATOM 2089 C CA . SER A 1 269 ? 2.260 1.491 -27.730 1.00 94.56 269 SER A CA 1
ATOM 2090 C C . SER A 1 269 ? 3.431 1.155 -26.804 1.00 94.56 269 SER A C 1
ATOM 2092 O O . SER A 1 269 ? 4.412 1.893 -26.778 1.00 94.56 269 SER A O 1
ATOM 2094 N N . GLU A 1 270 ? 3.298 0.106 -25.985 1.00 94.69 270 GLU A N 1
ATOM 2095 C CA . GLU A 1 270 ? 4.263 -0.330 -24.959 1.00 94.69 270 GLU A CA 1
ATOM 2096 C C . GLU A 1 270 ? 4.679 0.757 -23.945 1.00 94.69 270 GLU A C 1
ATOM 2098 O O . GLU A 1 270 ? 5.579 0.565 -23.127 1.00 94.69 270 GLU A O 1
ATOM 2103 N N . ALA A 1 271 ? 3.990 1.903 -23.929 1.00 96.62 271 ALA A N 1
ATOM 2104 C CA . ALA A 1 271 ? 4.258 2.993 -23.005 1.00 96.62 271 ALA A CA 1
ATOM 2105 C C . ALA A 1 271 ? 3.976 2.564 -21.557 1.00 96.62 271 ALA A C 1
ATOM 2107 O O . ALA A 1 271 ? 2.868 2.133 -21.224 1.00 96.62 271 ALA A O 1
ATOM 2108 N N . THR A 1 272 ? 4.973 2.703 -20.680 1.00 97.94 272 THR A N 1
ATOM 2109 C CA . THR A 1 272 ? 4.897 2.211 -19.298 1.00 97.94 272 THR A CA 1
ATOM 2110 C C . THR A 1 272 ? 4.721 3.312 -18.265 1.00 97.94 272 THR A C 1
ATOM 2112 O O . THR A 1 272 ? 5.383 4.347 -18.325 1.00 97.94 272 THR A O 1
ATOM 2115 N N . ILE A 1 273 ? 3.934 3.024 -17.230 1.00 98.62 273 ILE A N 1
ATOM 2116 C CA . ILE A 1 273 ? 3.937 3.773 -15.973 1.00 98.62 273 ILE A CA 1
ATOM 2117 C C . ILE A 1 273 ? 4.839 3.023 -14.990 1.00 98.62 273 ILE A C 1
ATOM 2119 O O . ILE A 1 273 ? 4.491 1.941 -14.506 1.00 98.62 273 ILE A O 1
ATOM 2123 N N . THR A 1 274 ? 5.990 3.611 -14.667 1.00 98.44 274 THR A N 1
ATOM 2124 C CA . THR A 1 274 ? 6.887 3.133 -13.603 1.00 98.44 274 THR A CA 1
ATOM 2125 C C . THR A 1 274 ? 6.778 4.007 -12.358 1.00 98.44 274 THR A C 1
ATOM 2127 O O . THR A 1 274 ? 6.582 5.216 -12.466 1.00 98.44 274 THR A O 1
ATOM 2130 N N . ARG A 1 275 ? 6.967 3.424 -11.170 1.00 98.38 275 ARG A N 1
ATOM 2131 C CA . ARG A 1 275 ? 6.961 4.139 -9.882 1.00 98.38 275 ARG A CA 1
ATOM 2132 C C . ARG A 1 275 ? 8.267 3.927 -9.126 1.00 98.38 275 ARG A C 1
ATOM 2134 O O . ARG A 1 275 ? 8.826 2.840 -9.168 1.00 98.38 275 ARG A O 1
ATOM 2141 N N . CYS A 1 276 ? 8.717 4.952 -8.411 1.00 98.06 276 CYS A N 1
ATOM 2142 C CA . CYS A 1 276 ? 9.955 4.977 -7.626 1.00 98.06 276 CYS A CA 1
ATOM 2143 C C . CYS A 1 276 ? 9.798 5.913 -6.417 1.00 98.06 276 CYS A C 1
ATOM 2145 O O . CYS A 1 276 ? 8.748 6.532 -6.231 1.00 98.06 276 CYS A O 1
ATOM 2147 N N . SER A 1 277 ? 10.836 6.029 -5.591 1.00 97.00 277 SER A N 1
ATOM 2148 C CA . SER A 1 277 ? 11.011 7.173 -4.693 1.00 97.00 277 SER A CA 1
ATOM 2149 C C . SER A 1 277 ? 11.901 8.264 -5.301 1.00 97.00 277 SER A C 1
ATOM 2151 O O . SER A 1 277 ? 12.567 8.068 -6.323 1.00 97.00 277 SER A O 1
ATOM 2153 N N . GLN A 1 278 ? 11.928 9.415 -4.625 1.00 93.81 278 GLN A N 1
ATOM 2154 C CA . GLN A 1 278 ? 12.894 10.487 -4.864 1.00 93.81 278 GLN A CA 1
ATOM 2155 C C . GLN A 1 278 ? 14.357 10.005 -4.799 1.00 93.81 278 GLN A C 1
ATOM 2157 O O . GLN A 1 278 ? 14.702 9.073 -4.065 1.00 93.81 278 GLN A O 1
ATOM 2162 N N . LEU A 1 279 ? 15.218 10.714 -5.528 1.00 93.56 279 LEU A N 1
ATOM 2163 C CA . LEU A 1 279 ? 16.666 10.518 -5.543 1.00 93.56 279 LEU A CA 1
ATOM 2164 C C . LEU A 1 279 ? 17.339 11.017 -4.254 1.00 93.56 279 LEU A C 1
ATOM 2166 O O . LEU A 1 279 ? 16.885 11.966 -3.599 1.00 93.56 279 LEU A O 1
ATOM 2170 N N . LEU A 1 280 ? 18.486 10.428 -3.921 1.00 90.81 280 LEU A N 1
ATOM 2171 C CA . LEU A 1 280 ? 19.339 10.830 -2.802 1.00 90.81 280 LEU A CA 1
ATOM 2172 C C . LEU A 1 280 ? 20.479 11.778 -3.233 1.00 90.81 280 LEU A C 1
ATOM 2174 O O . LEU A 1 280 ? 21.612 11.647 -2.775 1.00 90.81 280 LEU A O 1
ATOM 2178 N N . VAL A 1 281 ? 20.167 12.766 -4.088 1.00 86.94 281 VAL A N 1
ATOM 2179 C CA . VAL A 1 281 ? 21.131 13.769 -4.606 1.00 86.94 281 VAL A CA 1
ATOM 2180 C C . VAL A 1 281 ? 21.890 14.510 -3.492 1.00 86.94 281 VAL A C 1
ATOM 2182 O O . VAL A 1 281 ? 23.102 14.713 -3.579 1.00 86.94 281 VAL A O 1
ATOM 2185 N N . GLY A 1 282 ? 21.195 14.871 -2.408 1.00 82.94 282 GLY A N 1
ATOM 2186 C CA . GLY A 1 282 ? 21.744 15.686 -1.322 1.00 82.94 282 GLY A CA 1
ATOM 2187 C C . GLY A 1 282 ? 22.183 17.097 -1.763 1.00 82.94 282 GLY A C 1
ATOM 2188 O O . GLY A 1 282 ? 22.044 17.466 -2.931 1.00 82.94 282 GLY A O 1
ATOM 2189 N N . PRO A 1 283 ? 22.747 17.898 -0.841 1.00 80.69 283 PRO A N 1
ATOM 2190 C CA . PRO A 1 283 ? 23.059 19.311 -1.088 1.00 80.69 283 PRO A CA 1
ATOM 2191 C C . PRO A 1 283 ? 24.189 19.546 -2.106 1.00 80.69 283 PRO A C 1
ATOM 2193 O O . PRO A 1 283 ? 24.374 20.673 -2.553 1.00 80.69 283 PRO A O 1
ATOM 2196 N N . ASN A 1 284 ? 24.928 18.497 -2.482 1.00 84.31 284 ASN A N 1
ATOM 2197 C CA . ASN A 1 284 ? 26.046 18.560 -3.428 1.00 84.31 284 ASN A CA 1
ATOM 2198 C C . ASN A 1 284 ? 25.645 18.143 -4.858 1.00 84.31 284 ASN A C 1
ATOM 2200 O O . ASN A 1 284 ? 26.532 17.859 -5.657 1.00 84.31 284 ASN A O 1
ATOM 2204 N N . ASP A 1 285 ? 24.342 18.027 -5.145 1.00 85.06 285 ASP A N 1
ATOM 2205 C CA . ASP A 1 285 ? 23.791 17.590 -6.438 1.00 85.06 285 ASP A CA 1
ATOM 2206 C C . ASP A 1 285 ? 24.448 16.296 -6.967 1.00 85.06 285 ASP A C 1
ATOM 2208 O O . ASP A 1 285 ? 24.933 16.201 -8.097 1.00 85.06 285 ASP A O 1
ATOM 2212 N N . LYS A 1 286 ? 24.549 15.280 -6.092 1.00 89.19 286 LYS A N 1
ATOM 2213 C CA . LYS A 1 286 ? 25.168 13.999 -6.454 1.00 89.19 286 LYS A CA 1
ATOM 2214 C C . LYS A 1 286 ? 24.373 13.347 -7.580 1.00 89.19 286 LYS A C 1
ATOM 2216 O O . LYS A 1 286 ? 23.152 13.264 -7.512 1.00 89.19 286 LYS A O 1
ATOM 2221 N N . ARG A 1 287 ? 25.086 12.779 -8.550 1.00 93.75 287 ARG A N 1
ATOM 2222 C CA . ARG A 1 287 ? 24.527 12.005 -9.664 1.00 93.75 287 ARG A CA 1
ATOM 2223 C C . ARG A 1 287 ? 24.893 10.528 -9.547 1.00 93.75 287 ARG A C 1
ATOM 2225 O O . ARG A 1 287 ? 25.968 10.195 -9.046 1.00 93.75 287 ARG A O 1
ATOM 2232 N N . CYS A 1 288 ? 24.026 9.650 -10.044 1.00 95.19 288 CYS A N 1
ATOM 2233 C CA . CYS A 1 288 ? 24.253 8.207 -10.102 1.00 95.19 288 CYS A CA 1
ATOM 2234 C C . CYS A 1 288 ? 24.154 7.747 -11.557 1.00 95.19 288 CYS A C 1
ATOM 2236 O O . CYS A 1 288 ? 23.074 7.761 -12.147 1.00 95.19 288 CYS A O 1
ATOM 2238 N N . LYS A 1 289 ? 25.286 7.328 -12.134 1.00 96.56 289 LYS A N 1
ATOM 2239 C CA . LYS A 1 289 ? 25.354 6.880 -13.534 1.00 96.56 289 LYS A CA 1
ATOM 2240 C C . LYS A 1 289 ? 24.480 5.651 -13.770 1.00 96.56 289 LYS A C 1
ATOM 2242 O O . LYS A 1 289 ? 23.929 5.484 -14.850 1.00 96.56 289 LYS A O 1
ATOM 2247 N N . GLU A 1 290 ? 24.362 4.798 -12.761 1.00 97.38 290 GLU A N 1
ATOM 2248 C CA . GLU A 1 290 ? 23.557 3.589 -12.805 1.00 97.38 290 GLU A CA 1
ATOM 2249 C C . GLU A 1 290 ? 22.052 3.886 -12.749 1.00 97.38 290 GLU A C 1
ATOM 2251 O O . GLU A 1 290 ? 21.314 3.230 -13.474 1.00 97.38 290 GLU A O 1
ATOM 2256 N N . ASP A 1 291 ? 21.592 4.906 -12.010 1.00 96.62 291 ASP A N 1
ATOM 2257 C CA . ASP A 1 291 ? 20.182 5.350 -12.043 1.00 96.62 291 ASP A CA 1
ATOM 2258 C C . ASP A 1 291 ? 19.837 6.029 -13.373 1.00 96.62 291 ASP A C 1
ATOM 2260 O O . ASP A 1 291 ? 18.823 5.709 -13.985 1.00 96.62 291 ASP A O 1
ATOM 2264 N N . GLU A 1 292 ? 20.726 6.880 -13.887 1.00 96.38 292 GLU A N 1
ATOM 2265 C CA . GLU A 1 292 ? 20.566 7.507 -15.205 1.00 96.38 292 GLU A CA 1
ATOM 2266 C C . GLU A 1 292 ? 20.493 6.460 -16.325 1.00 96.38 292 GLU A C 1
ATOM 2268 O O . GLU A 1 292 ? 19.594 6.498 -17.166 1.00 96.38 292 GLU A O 1
ATOM 2273 N N . LYS A 1 293 ? 21.388 5.465 -16.294 1.00 96.44 293 LYS A N 1
ATOM 2274 C CA . LYS A 1 293 ? 21.357 4.308 -17.196 1.00 96.44 293 LYS A CA 1
ATOM 2275 C C . LYS A 1 293 ? 20.084 3.477 -17.012 1.00 96.44 293 LYS A C 1
ATOM 2277 O O . LYS A 1 293 ? 19.517 3.023 -18.000 1.00 96.44 293 LYS A O 1
ATOM 2282 N N . TYR A 1 294 ? 19.616 3.280 -15.781 1.00 97.38 294 TYR A N 1
ATOM 2283 C CA . TYR A 1 294 ? 18.376 2.554 -15.504 1.00 97.38 294 TYR A CA 1
ATOM 2284 C C . TYR A 1 294 ? 17.169 3.267 -16.127 1.00 97.38 294 TYR A C 1
ATOM 2286 O O . TYR A 1 294 ? 16.364 2.636 -16.811 1.00 97.38 294 TYR A O 1
ATOM 2294 N N . LEU A 1 295 ? 17.065 4.589 -15.964 1.00 96.62 295 LEU A N 1
ATOM 2295 C CA . LEU A 1 295 ? 16.029 5.394 -16.615 1.00 96.62 295 LEU A CA 1
ATOM 2296 C C . LEU A 1 295 ? 16.142 5.339 -18.146 1.00 96.62 295 LEU A C 1
ATOM 2298 O O . LEU A 1 295 ? 15.115 5.239 -18.815 1.00 96.62 295 LEU A O 1
ATOM 2302 N N . GLN A 1 296 ? 17.360 5.305 -18.699 1.00 95.62 296 GLN A N 1
ATOM 2303 C CA . GLN A 1 296 ? 17.556 5.073 -20.131 1.00 95.62 296 GLN A CA 1
ATOM 2304 C C . GLN A 1 296 ? 17.007 3.703 -20.560 1.00 95.62 296 GLN A C 1
ATOM 2306 O O . GLN A 1 296 ? 16.254 3.650 -21.521 1.00 95.62 296 GLN A O 1
ATOM 2311 N N . THR A 1 297 ? 17.238 2.620 -19.801 1.00 95.81 297 THR A N 1
ATOM 2312 C CA . THR A 1 297 ? 16.650 1.304 -20.138 1.00 95.81 297 THR A CA 1
ATOM 2313 C C . THR A 1 297 ? 15.118 1.268 -20.092 1.00 95.81 297 THR A C 1
ATOM 2315 O O . THR A 1 297 ? 14.524 0.447 -20.782 1.00 95.81 297 THR A O 1
ATOM 2318 N N . ILE A 1 298 ? 14.465 2.152 -19.325 1.00 96.81 298 ILE A N 1
ATOM 2319 C CA . ILE A 1 298 ? 12.999 2.315 -19.353 1.00 96.81 298 ILE A CA 1
ATOM 2320 C C . ILE A 1 298 ? 12.555 3.064 -20.617 1.00 96.81 298 ILE A C 1
ATOM 2322 O O . ILE A 1 298 ? 11.513 2.745 -21.181 1.00 96.81 298 ILE A O 1
ATOM 2326 N N . MET A 1 299 ? 13.333 4.053 -21.068 1.00 95.81 299 MET A N 1
ATOM 2327 C CA . MET A 1 299 ? 13.071 4.767 -22.320 1.00 95.81 299 MET A CA 1
ATOM 2328 C C . MET A 1 299 ? 13.258 3.837 -23.528 1.00 95.81 299 MET A C 1
ATOM 2330 O O . MET A 1 299 ? 12.357 3.723 -24.350 1.00 95.81 299 MET A O 1
ATOM 2334 N N . ASP A 1 300 ? 14.380 3.113 -23.576 1.00 94.69 300 ASP A N 1
ATOM 2335 C CA . ASP A 1 300 ? 14.735 2.175 -24.650 1.00 94.69 300 ASP A CA 1
ATOM 2336 C C . ASP A 1 300 ? 13.750 0.996 -24.759 1.00 94.69 300 ASP A C 1
ATOM 2338 O O . ASP A 1 300 ? 13.595 0.412 -25.829 1.00 94.69 300 ASP A O 1
ATOM 2342 N N . ALA A 1 301 ? 13.060 0.655 -23.662 1.00 94.62 301 ALA A N 1
ATOM 2343 C CA . ALA A 1 301 ? 12.013 -0.366 -23.627 1.00 94.62 301 ALA A CA 1
ATOM 2344 C C . ALA A 1 301 ? 10.730 0.026 -24.391 1.00 94.62 301 ALA A C 1
ATOM 2346 O O . ALA A 1 301 ? 9.862 -0.828 -24.563 1.00 94.62 301 ALA A O 1
ATOM 2347 N N . ASN A 1 302 ? 10.602 1.281 -24.843 1.00 94.19 302 ASN A N 1
ATOM 2348 C CA . ASN A 1 302 ? 9.527 1.757 -25.712 1.00 94.19 302 ASN A CA 1
ATOM 2349 C C . ASN A 1 302 ? 10.106 2.255 -27.049 1.00 94.19 302 ASN A C 1
ATOM 2351 O O . ASN A 1 302 ? 10.514 3.409 -27.180 1.00 94.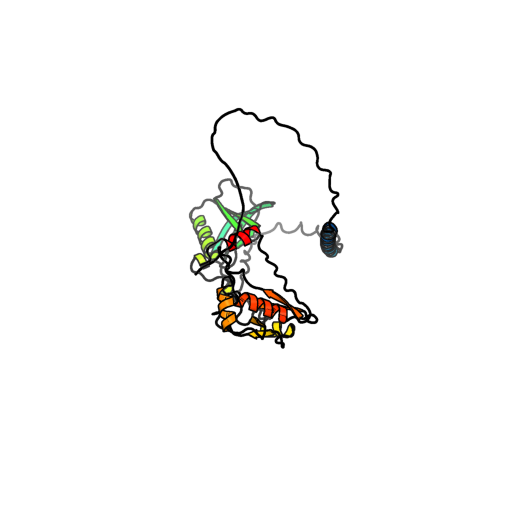19 302 ASN A O 1
ATOM 2355 N N . ALA A 1 303 ? 10.051 1.408 -28.078 1.00 88.69 303 ALA A N 1
ATOM 2356 C CA . ALA A 1 303 ? 10.565 1.726 -29.413 1.00 88.69 303 ALA A CA 1
ATOM 2357 C C . ALA A 1 303 ? 9.851 2.904 -30.120 1.00 88.69 303 ALA A C 1
ATOM 2359 O O . ALA A 1 303 ? 10.346 3.402 -31.131 1.00 88.69 303 ALA A O 1
ATOM 2360 N N . GLN A 1 304 ? 8.696 3.358 -29.618 1.00 87.75 304 GLN A N 1
ATOM 2361 C CA . GLN A 1 304 ? 7.889 4.428 -30.216 1.00 87.75 304 GLN A CA 1
ATOM 2362 C C . GLN A 1 304 ? 8.218 5.829 -29.660 1.00 87.75 304 GLN A C 1
ATOM 2364 O O . GLN A 1 304 ? 7.729 6.824 -30.199 1.00 87.75 304 GLN A O 1
ATOM 2369 N N . SER A 1 305 ? 9.038 5.949 -28.604 1.00 89.50 305 SER A N 1
ATOM 2370 C CA . SER A 1 305 ? 9.353 7.237 -27.963 1.00 89.50 305 SER A CA 1
ATOM 2371 C C . SER A 1 305 ? 10.833 7.402 -27.620 1.00 89.50 305 SER A C 1
ATOM 2373 O O . SER A 1 305 ? 11.445 6.555 -26.989 1.00 89.50 305 SER A O 1
ATOM 2375 N N . HIS A 1 306 ? 11.381 8.581 -27.925 1.00 87.81 306 HIS A N 1
ATOM 2376 C CA . HIS A 1 306 ? 12.713 9.024 -27.487 1.00 87.81 306 HIS A CA 1
ATOM 2377 C C . HIS A 1 306 ? 12.649 9.961 -26.261 1.00 87.81 306 HIS A C 1
ATOM 2379 O O . HIS A 1 306 ? 13.563 10.753 -26.024 1.00 87.81 306 HIS A O 1
ATOM 2385 N N . LYS A 1 307 ? 11.528 9.960 -25.524 1.00 90.44 307 LYS A N 1
ATOM 2386 C CA . LYS A 1 307 ? 11.306 10.817 -24.350 1.00 90.44 307 LYS A CA 1
ATOM 2387 C C . LYS A 1 307 ? 10.697 10.030 -23.198 1.00 90.44 307 LYS A C 1
ATOM 2389 O O . LYS A 1 307 ? 9.646 9.409 -23.350 1.00 90.44 307 LYS A O 1
ATOM 2394 N N . LEU A 1 308 ? 11.323 10.158 -22.031 1.00 94.06 308 LEU A N 1
ATOM 2395 C CA . LEU A 1 308 ? 10.794 9.737 -20.737 1.00 94.06 308 LEU A CA 1
ATOM 2396 C C . LEU A 1 308 ? 10.292 10.976 -19.984 1.00 94.06 308 LEU A C 1
ATOM 2398 O O . LEU A 1 308 ? 11.000 11.980 -19.911 1.00 94.06 308 LEU A O 1
ATOM 2402 N N . ILE A 1 309 ? 9.085 10.909 -19.422 1.00 96.25 309 ILE A N 1
ATOM 2403 C CA . ILE A 1 309 ? 8.499 11.993 -18.622 1.00 96.25 309 ILE A CA 1
ATOM 2404 C C . ILE A 1 309 ? 8.507 11.567 -17.154 1.00 96.25 309 ILE A C 1
ATOM 2406 O O . ILE A 1 309 ? 7.994 10.503 -16.811 1.00 96.25 309 ILE A O 1
ATOM 2410 N N . ILE A 1 310 ? 9.077 12.405 -16.289 1.00 96.25 310 ILE A N 1
ATOM 2411 C CA . ILE A 1 310 ? 9.100 12.193 -14.840 1.00 96.25 310 ILE A CA 1
ATOM 2412 C C . ILE A 1 310 ? 8.076 13.133 -14.207 1.00 96.25 310 ILE A C 1
ATOM 2414 O O . ILE A 1 310 ? 8.210 14.352 -14.291 1.00 96.25 310 ILE A O 1
ATOM 2418 N N . PHE A 1 311 ? 7.064 12.558 -13.560 1.00 96.19 311 PHE A N 1
ATOM 2419 C CA . PHE A 1 311 ? 6.085 13.293 -12.764 1.00 96.19 311 PHE A CA 1
ATOM 2420 C C . PHE A 1 311 ? 6.471 13.200 -11.285 1.00 96.19 311 PHE A C 1
ATOM 2422 O O . PHE A 1 311 ? 6.292 12.150 -10.666 1.00 96.19 311 PHE A O 1
ATOM 2429 N N . ASP A 1 312 ? 6.998 14.285 -10.714 1.00 93.44 312 ASP A N 1
ATOM 2430 C CA . ASP A 1 312 ? 7.105 14.416 -9.258 1.00 93.44 312 ASP A CA 1
ATOM 2431 C C . ASP A 1 312 ? 5.766 14.928 -8.703 1.00 93.44 312 ASP A C 1
ATOM 2433 O O . ASP A 1 312 ? 5.207 15.907 -9.196 1.00 93.44 312 ASP A O 1
ATOM 2437 N N . ALA A 1 313 ? 5.230 14.231 -7.701 1.00 91.81 313 ALA A N 1
ATOM 2438 C CA . ALA A 1 313 ? 3.988 14.597 -7.021 1.00 91.81 313 ALA A CA 1
ATOM 2439 C C . ALA A 1 313 ? 4.222 15.525 -5.811 1.00 91.81 313 ALA A C 1
ATOM 2441 O O . ALA A 1 313 ? 3.264 15.966 -5.174 1.00 91.81 313 ALA A O 1
ATOM 2442 N N . GLY A 1 314 ? 5.481 15.796 -5.454 1.00 83.19 314 GLY A N 1
ATOM 2443 C CA . GLY A 1 314 ? 5.841 16.784 -4.446 1.00 83.19 314 GLY A CA 1
ATOM 2444 C C . GLY A 1 314 ? 5.595 18.216 -4.927 1.00 83.19 314 GLY A C 1
ATOM 2445 O O . GLY A 1 314 ? 5.754 18.537 -6.099 1.00 83.19 314 GLY A O 1
ATOM 2446 N N . GLN A 1 315 ? 5.256 19.116 -4.001 1.00 81.75 315 GLN A N 1
ATOM 2447 C CA . GLN A 1 315 ? 5.324 20.553 -4.282 1.00 81.75 315 GLN A CA 1
ATOM 2448 C C . GLN A 1 315 ? 6.787 20.952 -4.524 1.00 81.75 315 GLN A C 1
ATOM 2450 O O . GLN A 1 315 ? 7.657 20.515 -3.770 1.00 81.75 315 GLN A O 1
ATOM 2455 N N . ASN A 1 316 ? 7.059 21.825 -5.502 1.00 78.69 316 ASN A N 1
ATOM 2456 C CA . ASN A 1 316 ? 8.427 22.237 -5.862 1.00 78.69 316 ASN A CA 1
ATOM 2457 C C . ASN A 1 316 ? 9.260 22.687 -4.644 1.00 78.69 316 ASN A C 1
ATOM 2459 O O . ASN A 1 316 ? 10.396 22.261 -4.478 1.00 78.69 316 ASN A O 1
ATOM 2463 N N . SER A 1 317 ? 8.669 23.461 -3.727 1.00 72.94 317 SER A N 1
ATOM 2464 C CA . SER A 1 317 ? 9.311 23.904 -2.477 1.00 72.94 317 SER A CA 1
ATOM 2465 C C . SER A 1 317 ? 9.723 22.755 -1.545 1.00 72.94 317 SER A C 1
ATOM 2467 O O . SER A 1 317 ? 10.743 22.838 -0.858 1.00 72.94 317 SER A O 1
ATOM 2469 N N . VAL A 1 318 ? 8.949 21.668 -1.518 1.00 76.12 318 VAL A N 1
ATOM 2470 C CA . VAL A 1 318 ? 9.240 20.454 -0.744 1.00 76.12 318 VAL A CA 1
ATOM 2471 C C . VAL A 1 318 ? 10.305 19.614 -1.450 1.00 76.12 318 VAL A C 1
ATOM 2473 O O . VAL A 1 318 ? 11.209 19.114 -0.781 1.00 76.12 318 VAL A O 1
ATOM 2476 N N . ALA A 1 319 ? 10.265 19.511 -2.782 1.00 72.88 319 ALA A N 1
ATOM 2477 C CA . ALA A 1 319 ? 11.327 18.879 -3.566 1.00 72.88 319 ALA A CA 1
ATOM 2478 C C . ALA A 1 319 ? 12.680 19.588 -3.340 1.00 72.88 319 ALA A C 1
ATOM 2480 O O . ALA A 1 319 ? 13.646 18.947 -2.924 1.00 72.88 319 ALA A O 1
ATOM 2481 N N . ASP A 1 320 ? 12.715 20.920 -3.458 1.00 69.12 320 ASP A N 1
ATOM 2482 C CA . ASP A 1 320 ? 13.892 21.766 -3.199 1.00 69.12 320 ASP A CA 1
ATOM 2483 C C . ASP A 1 320 ? 14.401 21.693 -1.752 1.00 69.12 320 ASP A C 1
ATOM 2485 O O . ASP A 1 320 ? 15.581 21.929 -1.483 1.00 69.12 320 ASP A O 1
ATOM 2489 N N . THR A 1 321 ? 13.523 21.404 -0.791 1.00 72.38 321 THR A N 1
ATOM 2490 C CA . THR A 1 321 ? 13.919 21.193 0.610 1.00 72.38 321 THR A CA 1
ATOM 2491 C C . THR A 1 321 ? 14.521 19.797 0.795 1.00 72.38 321 THR A C 1
ATOM 2493 O O . THR A 1 321 ? 15.540 19.643 1.469 1.00 72.38 321 THR A O 1
ATOM 2496 N N . ASN A 1 322 ? 13.953 18.781 0.139 1.00 71.75 322 ASN A N 1
ATOM 2497 C CA . ASN A 1 322 ? 14.428 17.397 0.183 1.00 71.75 322 ASN A CA 1
ATOM 2498 C C . ASN A 1 322 ? 15.771 17.178 -0.537 1.00 71.75 322 ASN A C 1
ATOM 2500 O O . ASN A 1 322 ? 16.451 16.187 -0.260 1.00 71.75 322 ASN A O 1
ATOM 2504 N N . THR A 1 323 ? 16.170 18.051 -1.466 1.00 67.81 323 THR A N 1
ATOM 2505 C CA . THR A 1 323 ? 17.529 18.033 -2.038 1.00 67.81 323 THR A CA 1
ATOM 2506 C C . THR A 1 323 ? 18.549 18.635 -1.071 1.00 67.81 323 THR A C 1
ATOM 2508 O O . THR A 1 323 ? 19.640 18.095 -0.932 1.00 67.81 323 THR A O 1
ATOM 2511 N N . LYS A 1 324 ? 18.187 19.691 -0.332 1.00 63.62 324 LYS A N 1
ATOM 2512 C CA . LYS A 1 324 ? 19.094 20.418 0.579 1.00 63.62 324 LYS A CA 1
ATOM 2513 C C . LYS A 1 324 ? 19.367 19.710 1.909 1.00 63.62 324 LYS A C 1
ATOM 2515 O O . LYS A 1 324 ? 20.373 20.009 2.549 1.00 63.62 324 LYS A O 1
ATOM 2520 N N . GLN A 1 325 ? 18.506 18.790 2.343 1.00 61.06 325 GLN A N 1
ATOM 2521 C CA . GLN A 1 325 ? 18.739 18.034 3.577 1.00 61.06 325 GLN A CA 1
ATOM 2522 C C . GLN A 1 325 ? 19.859 16.986 3.406 1.00 61.06 325 GLN A C 1
ATOM 2524 O O . GLN A 1 325 ? 19.883 16.271 2.398 1.00 61.06 325 GLN A O 1
ATOM 2529 N N . PRO A 1 326 ? 20.771 16.839 4.389 1.00 57.56 326 PRO A N 1
ATOM 2530 C CA . PRO A 1 326 ? 21.726 15.741 4.405 1.00 57.56 326 PRO A CA 1
ATOM 2531 C C . PRO A 1 326 ? 20.970 14.423 4.602 1.00 57.56 326 PRO A C 1
ATOM 2533 O O . PRO A 1 326 ? 20.415 14.151 5.665 1.00 57.56 326 PRO A O 1
ATOM 2536 N N . LYS A 1 327 ? 20.938 13.613 3.548 1.00 60.53 327 LYS A N 1
ATOM 2537 C CA . LYS A 1 327 ? 20.373 12.265 3.563 1.00 60.53 327 LYS A CA 1
ATOM 2538 C C . LYS A 1 327 ? 21.431 11.306 4.118 1.00 60.53 327 LYS A C 1
ATOM 2540 O O . LYS A 1 327 ? 22.476 11.139 3.486 1.00 60.53 327 LYS A O 1
ATOM 2545 N N . MET A 1 328 ? 21.166 10.784 5.320 1.00 45.56 328 MET A N 1
ATOM 2546 C CA . MET A 1 328 ? 21.899 9.674 5.948 1.00 45.56 328 MET A CA 1
ATOM 2547 C C . MET A 1 328 ? 21.584 8.356 5.241 1.00 45.56 328 MET A C 1
ATOM 2549 O O . MET A 1 328 ? 20.410 8.198 4.831 1.00 45.56 328 MET A O 1
#

Radius of gyration: 37.45 Å; Cα contacts (8 Å, |Δi|>4): 352; chains: 1; bounding box: 124×86×75 Å

Mean predicted aligned error: 16.65 Å

Nearest PDB structures (foldseek):
  5c16-assembly4_D  TM=9.137E-01  e=8.958E-32  Homo sapiens
  1zvr-assembly1_A  TM=9.379E-01  e=2.089E-26  Homo sapiens
  5gnh-assembly2_A  TM=9.362E-01  e=3.753E-26  Homo sapiens
  5gnh-assembly3_B  TM=9.212E-01  e=9.580E-26  Homo sapiens
  4y7i-assembly1_B  TM=9.491E-01  e=9.232E-11  Homo sapiens

pLDDT: mean 74.65, std 25.62, range [25.48, 98.69]

Sequence (328 aa):
AERAAGARARGRRAAGGPSGGGEPHRRRPAAQQPSVETLDSPTGSHVEWCKQLIAATISSQISGPVTSENVSRDYKALRDGNKLAQMEEAPLFPRESIKAVVKDVMYIRPFMGAVSGTLTVTDFKIRVEKIGAQSHEDNSCGIEIVCKDMRNLRLAYKQEEQSKLGIFENLTKHAFPLSNGQALFAFNHKEKFPINGWKVYDPVSEYKRQGLPNDSWKISKVNSNYEPCDTYPAIIVLPTSVKDDDLSKVAAFRAKGRVPVLSWIHPESEATITRCSQLLVGPNDKRCKEDEKYLQTIMDANAQSHKLIIFDAGQNSVADTNTKQPKM

Foldseek 3Di:
DDDDDDDDDDDDDDDDDDDDDDDDDDDDDDDDDDDDDDDDDPPPVVVVVVVVVVVVVVVVVPDDDDDPDPPPPPPDDDPDDDDPPDPPPDDAAQQKDWQDKDFQKWKQDPPPGIFGAIWTDILADIDGDGDDRDDDDPAWDWDWDCDPVRDIIIITHHPDPVVPCSVVVSCCCRVCVVVNVHDRCVVRGDDDDPDDPVPPDDPVVVCVVQVPDDQQKHWDQPCLVPVLAVPDDSIFIATPPDDPVLLSVQLVFFVRSFHWTFDHADNPQRQTDTDGHDTQCAQVNDDDPSNVVRVVSNQVSGPNDPDDDDDDPDDPVVSVVSRHDNDD